Protein AF-A0A496Z0A8-F1 (afdb_monomer_lite)

Sequence (192 aa):
MSIRATVNSNQLILGFGALVIGLVEYVVSRPADSTYLGKMIGALAGDFPFKMDIFGIFGGVVPEFVHPFSFALITMAIFPQATKKVRGMICLFWLFIELFFEVGQCCGHQIAQYIPEVFGQSSIVCSLKSYFINGTYDHLDVLAIFLGITVAYIAGEHTSKGGNDDDAFISSKRGCQKFETKPQALVLETGP

Foldseek 3Di:
DDPPLPFLVVLLCVLVVLVVVLVVLCQQQDALVLDPVSVVCCVVPNRDPHNDNPPPPCSVQSNLLNQLQSQLSNVVRSVLVDDLVSSVVSLVVSLCVSVCLLVLLVVLVVVLVVLDCVCVPPPVSVNSSSSSPVPDRDPSSNVSNVNSSVVSSVSSVVSSVVVVVVCVVVVVVVVVVPPPPDDDDDDDDDDD

Radius of gyration: 25.3 Å; chains: 1; bounding box: 53×60×85 Å

Structure (mmCIF, N/CA/C/O backbone):
data_AF-A0A496Z0A8-F1
#
_entry.id   AF-A0A496Z0A8-F1
#
loop_
_atom_site.group_PDB
_atom_site.id
_atom_site.type_symbol
_atom_site.label_atom_id
_atom_site.label_alt_id
_atom_site.label_comp_id
_atom_site.label_asym_id
_atom_site.label_entity_id
_atom_site.label_seq_id
_atom_site.pdbx_PDB_ins_code
_atom_site.Cartn_x
_atom_site.Cartn_y
_atom_site.Cartn_z
_atom_site.occupancy
_atom_site.B_iso_or_equiv
_atom_site.auth_seq_id
_atom_site.auth_comp_id
_atom_site.auth_asym_id
_atom_site.auth_atom_id
_atom_site.pdbx_PDB_model_num
ATOM 1 N N . MET A 1 1 ? -3.458 -6.395 33.587 1.00 42.50 1 MET A N 1
ATOM 2 C CA . MET A 1 1 ? -3.945 -5.944 32.267 1.00 42.50 1 MET A CA 1
ATOM 3 C C . MET A 1 1 ? -3.970 -7.170 31.362 1.00 42.50 1 MET A C 1
ATOM 5 O O . MET A 1 1 ? -2.915 -7.648 30.978 1.00 42.50 1 MET A O 1
ATOM 9 N N . SER A 1 2 ? -5.137 -7.792 31.176 1.00 36.88 2 SER A N 1
ATOM 10 C CA . SER A 1 2 ? -5.257 -9.052 30.427 1.00 36.88 2 SER A CA 1
ATOM 11 C C . SER A 1 2 ? -5.372 -8.731 28.938 1.00 36.88 2 SER A C 1
ATOM 13 O O . SER A 1 2 ? -6.438 -8.341 28.472 1.00 36.88 2 SER A O 1
ATOM 15 N N . ILE A 1 3 ? -4.261 -8.829 28.205 1.00 49.75 3 ILE A N 1
ATOM 16 C CA . ILE A 1 3 ? -4.240 -8.705 26.744 1.00 49.75 3 ILE A CA 1
ATOM 17 C C . ILE A 1 3 ? -4.737 -10.039 26.178 1.00 49.75 3 ILE A C 1
ATOM 19 O O . ILE A 1 3 ? -3.955 -10.905 25.801 1.00 49.75 3 ILE A O 1
ATOM 23 N N . ARG A 1 4 ? -6.055 -10.243 26.143 1.00 51.62 4 ARG A N 1
ATOM 24 C CA . ARG A 1 4 ? -6.640 -11.161 25.160 1.00 51.62 4 ARG A CA 1
ATOM 25 C C . ARG A 1 4 ? -6.988 -10.325 23.939 1.00 51.62 4 ARG A C 1
ATOM 27 O O . ARG A 1 4 ? -8.120 -9.887 23.783 1.00 51.62 4 ARG A O 1
ATOM 34 N N . ALA A 1 5 ? -5.975 -10.041 23.124 1.00 59.62 5 ALA A N 1
ATOM 35 C CA . ALA A 1 5 ? -6.169 -9.429 21.820 1.00 59.62 5 ALA A CA 1
ATOM 36 C C . ALA A 1 5 ? -6.749 -10.496 20.885 1.00 59.62 5 ALA A C 1
ATOM 38 O O . ALA A 1 5 ? -6.025 -11.304 20.308 1.00 59.62 5 ALA A O 1
ATOM 39 N N . THR A 1 6 ? -8.072 -10.556 20.795 1.00 76.12 6 THR A N 1
ATOM 40 C CA . THR A 1 6 ? -8.756 -11.348 19.775 1.00 76.12 6 THR A CA 1
ATOM 41 C C . THR A 1 6 ? -8.710 -10.565 18.471 1.00 76.12 6 THR A C 1
ATOM 43 O O . THR A 1 6 ? -9.422 -9.579 18.316 1.00 76.12 6 THR A O 1
ATOM 46 N N . VAL A 1 7 ? -7.820 -10.968 17.565 1.00 83.00 7 VAL A N 1
ATOM 47 C CA . VAL A 1 7 ? -7.682 -10.402 16.213 1.00 83.00 7 VAL A CA 1
ATOM 48 C C . VAL A 1 7 ? -9.049 -10.322 15.526 1.00 83.00 7 VAL A C 1
ATOM 50 O O . VAL A 1 7 ? -9.838 -11.264 15.613 1.00 83.00 7 VAL A O 1
ATOM 53 N N . ASN A 1 8 ? -9.329 -9.223 14.820 1.00 85.88 8 ASN A N 1
ATOM 54 C CA . ASN A 1 8 ? -10.563 -9.110 14.042 1.00 85.88 8 ASN A CA 1
ATOM 55 C C . ASN A 1 8 ? -10.447 -9.939 12.752 1.00 85.88 8 ASN A C 1
ATOM 57 O O . ASN A 1 8 ? -9.898 -9.482 11.748 1.00 85.88 8 ASN A O 1
ATOM 61 N N . SER A 1 9 ? -10.972 -11.168 12.779 1.00 87.00 9 SER A N 1
ATOM 62 C CA . SER A 1 9 ? -10.890 -12.103 11.651 1.00 87.00 9 SER A CA 1
ATOM 63 C C . SER A 1 9 ? -11.534 -11.568 10.372 1.00 87.00 9 SER A C 1
ATOM 65 O O . SER A 1 9 ? -11.021 -11.850 9.296 1.00 87.00 9 SER A O 1
ATOM 67 N N . ASN A 1 10 ? -12.595 -10.758 10.457 1.00 88.94 10 ASN A N 1
ATOM 68 C CA . ASN A 1 10 ? -13.250 -10.199 9.269 1.00 88.94 10 ASN A CA 1
ATOM 69 C C . ASN A 1 10 ? -12.327 -9.217 8.539 1.00 88.94 10 ASN A C 1
ATOM 71 O O . ASN A 1 10 ? -12.168 -9.307 7.326 1.00 88.94 10 ASN A O 1
ATOM 75 N N . GLN A 1 11 ? -11.675 -8.316 9.279 1.00 92.19 11 GLN A N 1
ATOM 76 C CA . GLN A 1 11 ? -10.696 -7.381 8.710 1.00 92.19 11 GLN A CA 1
ATOM 77 C C . GLN A 1 11 ? -9.481 -8.118 8.150 1.00 92.19 11 GLN A C 1
ATOM 79 O O . GLN A 1 11 ? -8.997 -7.778 7.074 1.00 92.19 11 GLN A O 1
ATOM 84 N N . LEU A 1 12 ? -9.029 -9.159 8.854 1.00 92.69 12 LEU A N 1
ATOM 85 C CA . LEU A 1 12 ? -7.912 -9.986 8.419 1.00 92.69 12 LEU A CA 1
ATOM 86 C C . LEU A 1 12 ? -8.233 -10.708 7.098 1.00 92.69 12 LEU A C 1
ATOM 88 O O . LEU A 1 12 ? -7.451 -10.628 6.157 1.00 92.69 12 LEU A O 1
ATOM 92 N N . ILE A 1 13 ? -9.392 -11.371 7.007 1.00 93.62 13 ILE A N 1
ATOM 93 C CA . ILE A 1 13 ? -9.829 -12.101 5.807 1.00 93.62 13 ILE A CA 1
ATOM 94 C C . ILE A 1 13 ? -10.030 -11.142 4.633 1.00 93.62 13 ILE A C 1
ATOM 96 O O . ILE A 1 13 ? -9.568 -11.437 3.536 1.00 93.62 13 ILE A O 1
ATOM 100 N N . LEU A 1 14 ? -10.677 -9.992 4.852 1.00 94.06 14 LEU A N 1
ATOM 101 C CA . LEU A 1 14 ? -10.874 -8.992 3.799 1.00 94.06 14 LEU A CA 1
ATOM 1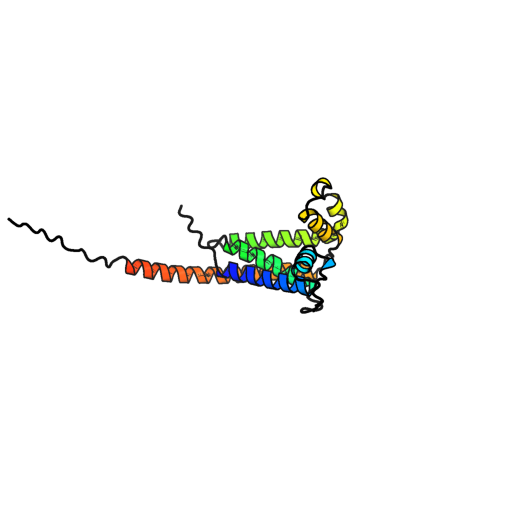02 C C . LEU A 1 14 ? -9.541 -8.435 3.291 1.00 94.06 14 LEU A C 1
ATOM 104 O O . LEU A 1 14 ? -9.338 -8.356 2.082 1.00 94.06 14 LEU A O 1
ATOM 108 N N . GLY A 1 15 ? -8.627 -8.094 4.202 1.00 93.88 15 GLY A N 1
ATOM 109 C CA . GLY A 1 15 ? -7.313 -7.572 3.844 1.00 93.88 15 GLY A CA 1
ATOM 110 C C . GLY A 1 15 ? -6.457 -8.596 3.095 1.00 93.88 15 GLY A C 1
ATOM 111 O O . GLY A 1 15 ? -5.935 -8.290 2.029 1.00 93.88 15 GLY A O 1
ATOM 112 N N . 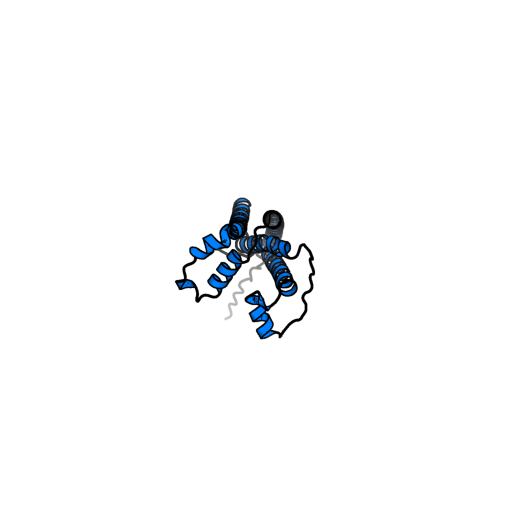PHE A 1 16 ? -6.357 -9.836 3.587 1.00 94.94 16 PHE A N 1
ATOM 113 C CA . PHE A 1 16 ? -5.623 -10.888 2.871 1.00 94.94 16 PHE A CA 1
ATOM 114 C C . PHE A 1 16 ? -6.288 -11.276 1.553 1.00 94.94 16 PHE A C 1
ATOM 116 O O . PHE A 1 16 ? -5.589 -11.504 0.571 1.00 94.94 16 PHE A O 1
ATOM 123 N N . GLY A 1 17 ? -7.620 -11.343 1.511 1.00 94.50 17 GLY A N 1
ATOM 124 C CA . GLY A 1 17 ? -8.362 -11.654 0.293 1.00 94.50 17 GLY A CA 1
ATOM 125 C C . GLY A 1 17 ? -8.088 -10.633 -0.808 1.00 94.50 17 GLY A C 1
ATOM 126 O O . GLY A 1 17 ? -7.770 -11.017 -1.930 1.00 94.50 17 GLY A O 1
ATOM 127 N N . ALA A 1 18 ? -8.125 -9.341 -0.474 1.00 93.12 18 ALA A N 1
ATOM 128 C CA . ALA A 1 18 ? -7.765 -8.284 -1.412 1.00 93.12 18 ALA A CA 1
ATOM 129 C C . ALA A 1 18 ? -6.298 -8.379 -1.852 1.00 93.12 18 ALA A C 1
ATOM 131 O O . ALA A 1 18 ? -6.023 -8.299 -3.046 1.00 93.12 18 ALA A O 1
ATOM 132 N N . LEU A 1 19 ? -5.371 -8.653 -0.930 1.00 92.38 19 LEU A N 1
ATOM 133 C CA . LEU A 1 19 ? -3.952 -8.809 -1.257 1.00 92.38 19 LEU A CA 1
ATOM 134 C C . LEU A 1 19 ? -3.691 -9.988 -2.207 1.00 92.38 19 LEU A C 1
ATOM 136 O O . LEU A 1 19 ? -2.879 -9.873 -3.119 1.00 92.38 19 LEU A O 1
ATOM 140 N N . VAL A 1 20 ? -4.411 -11.102 -2.043 1.00 91.31 20 VAL A N 1
ATOM 141 C CA . VAL A 1 20 ? -4.352 -12.240 -2.976 1.00 91.31 20 VAL A CA 1
ATOM 142 C C . VAL A 1 20 ? -4.900 -11.854 -4.347 1.00 91.31 20 VAL A C 1
ATOM 144 O O . VAL A 1 20 ? -4.311 -12.235 -5.353 1.00 91.31 20 VAL A O 1
ATOM 147 N N . ILE A 1 21 ? -5.985 -11.078 -4.413 1.00 89.56 21 ILE A N 1
ATOM 148 C CA . ILE A 1 21 ? -6.527 -10.586 -5.689 1.00 89.56 21 ILE A CA 1
ATOM 149 C C . ILE A 1 21 ? -5.503 -9.691 -6.398 1.00 89.56 21 ILE A C 1
ATOM 151 O O . ILE A 1 21 ? -5.245 -9.900 -7.581 1.00 89.56 21 ILE A O 1
ATOM 155 N N . GLY A 1 22 ? -4.878 -8.754 -5.678 1.00 86.44 22 GLY A N 1
ATOM 156 C CA . GLY A 1 22 ? -3.810 -7.911 -6.225 1.00 86.44 22 GLY A CA 1
ATOM 157 C C . GLY A 1 22 ? -2.598 -8.726 -6.679 1.00 86.44 22 GLY A C 1
ATOM 158 O O . GLY A 1 22 ? -2.055 -8.483 -7.749 1.00 86.44 22 GLY A O 1
ATOM 159 N N . LEU A 1 23 ? -2.216 -9.757 -5.921 1.00 84.38 23 LEU A N 1
ATOM 160 C CA . LEU A 1 23 ? -1.138 -10.668 -6.303 1.00 84.38 23 LEU A CA 1
ATOM 161 C C . LEU A 1 23 ? -1.465 -11.448 -7.584 1.00 84.38 23 LEU A C 1
ATOM 163 O O . LEU A 1 23 ? -0.598 -11.612 -8.439 1.00 84.38 23 LEU A O 1
ATOM 167 N N . VAL A 1 24 ? -2.698 -11.940 -7.720 1.00 84.25 24 VAL A N 1
ATOM 168 C CA . VAL A 1 24 ? -3.145 -12.647 -8.927 1.00 84.25 24 VAL A CA 1
ATOM 169 C C . VAL A 1 24 ? -3.141 -11.707 -10.125 1.00 84.25 24 VAL A C 1
ATOM 171 O O . VAL A 1 24 ? -2.623 -12.085 -11.172 1.00 84.25 24 VAL A O 1
ATOM 174 N N . GLU A 1 25 ? -3.669 -10.492 -9.973 1.00 83.75 25 GLU A N 1
ATOM 175 C CA . GLU A 1 25 ? -3.607 -9.468 -11.017 1.00 83.75 25 GLU A CA 1
ATOM 176 C C . GLU A 1 25 ? -2.156 -9.232 -11.444 1.00 83.75 25 GLU A C 1
ATOM 178 O O . GLU A 1 25 ? -1.842 -9.403 -12.619 1.00 83.75 25 GLU A O 1
ATOM 183 N N . TYR A 1 26 ? -1.261 -8.993 -10.485 1.00 78.25 26 TYR A N 1
ATOM 184 C CA . TYR A 1 26 ? 0.152 -8.729 -10.736 1.00 78.25 26 TYR A CA 1
ATOM 185 C C . TYR A 1 26 ? 0.842 -9.858 -11.507 1.00 78.25 26 TYR A C 1
ATOM 187 O O . TYR A 1 26 ? 1.586 -9.610 -12.455 1.00 78.25 26 TYR A O 1
ATOM 195 N N . VAL A 1 27 ? 0.604 -11.111 -11.106 1.00 77.19 27 VAL A N 1
ATOM 196 C CA . VAL A 1 27 ? 1.204 -12.291 -11.748 1.00 77.19 27 VAL A CA 1
ATOM 197 C C . VAL A 1 27 ? 0.677 -12.490 -13.168 1.00 77.19 27 VAL A C 1
ATOM 199 O O . VAL A 1 27 ? 1.413 -12.966 -14.027 1.00 77.19 27 VAL A O 1
ATOM 202 N N . VAL A 1 28 ? -0.582 -12.139 -13.424 1.00 77.69 28 VAL A N 1
ATOM 203 C CA . VAL A 1 28 ? -1.227 -12.376 -14.720 1.00 77.69 28 VAL A CA 1
ATOM 204 C C . VAL A 1 28 ? -1.005 -11.214 -15.702 1.00 77.69 28 VAL A C 1
ATOM 206 O O . VAL A 1 28 ? -0.921 -11.439 -16.913 1.00 77.69 28 VAL A O 1
ATOM 209 N N . SER A 1 29 ? -0.862 -9.980 -15.207 1.00 72.12 29 SER A N 1
ATOM 210 C CA . SER A 1 29 ? -0.684 -8.781 -16.034 1.00 72.12 29 SER A CA 1
ATOM 211 C C . SER A 1 29 ? 0.785 -8.449 -16.325 1.00 72.12 29 SER A C 1
ATOM 213 O O . SER A 1 29 ? 1.097 -7.880 -17.383 1.00 72.12 29 SER A O 1
ATOM 215 N N . ARG A 1 30 ? 1.724 -8.820 -15.437 1.00 69.75 30 ARG A N 1
ATOM 216 C CA . ARG A 1 30 ? 3.157 -8.515 -15.596 1.00 69.75 30 ARG A CA 1
ATOM 217 C C . ARG A 1 30 ? 3.952 -9.699 -16.160 1.00 69.75 30 ARG A C 1
ATOM 219 O O . ARG A 1 30 ? 3.788 -10.829 -15.713 1.00 69.75 30 ARG A O 1
ATOM 226 N N . PRO A 1 31 ? 4.867 -9.459 -17.120 1.00 64.31 31 PRO A N 1
ATOM 227 C CA . PRO A 1 31 ? 5.733 -10.512 -17.638 1.00 64.31 31 PRO A CA 1
ATOM 228 C C . PRO A 1 31 ? 6.670 -11.049 -16.543 1.00 64.31 31 PRO A C 1
ATOM 230 O O . PRO A 1 31 ? 7.232 -10.285 -15.755 1.00 64.31 31 PRO A O 1
ATOM 233 N N . ALA A 1 32 ? 6.864 -12.371 -16.517 1.00 60.06 32 ALA A N 1
ATOM 234 C CA . ALA A 1 32 ? 7.643 -13.064 -15.487 1.00 60.06 32 ALA A CA 1
ATOM 235 C C . ALA A 1 32 ? 9.101 -12.569 -15.382 1.00 60.06 32 ALA A C 1
ATOM 237 O O . ALA A 1 32 ? 9.681 -12.558 -14.296 1.00 60.06 32 ALA A O 1
ATOM 238 N N . ASP A 1 33 ? 9.671 -12.079 -16.486 1.00 58.56 33 ASP A N 1
ATOM 239 C CA . ASP A 1 33 ? 11.068 -11.642 -16.560 1.00 58.56 33 ASP A CA 1
ATOM 240 C C . ASP A 1 33 ? 11.352 -10.306 -15.861 1.00 58.56 33 ASP A C 1
ATOM 242 O O . ASP A 1 33 ? 12.498 -10.033 -15.483 1.00 58.56 33 ASP A O 1
ATOM 246 N N . SER A 1 34 ? 10.332 -9.461 -15.670 1.00 59.84 34 SER A N 1
ATOM 247 C CA . SER A 1 34 ? 10.520 -8.102 -15.148 1.00 59.84 34 SER A CA 1
ATOM 248 C C . SER A 1 34 ? 10.426 -8.007 -13.627 1.00 59.84 34 SER A C 1
ATOM 250 O O . SER A 1 34 ? 10.675 -6.938 -13.074 1.00 59.84 34 SER A O 1
ATOM 252 N N . THR A 1 35 ? 10.069 -9.089 -12.926 1.00 63.38 35 THR A N 1
ATOM 253 C CA . THR A 1 35 ? 9.785 -9.039 -11.484 1.00 63.38 35 THR A CA 1
ATOM 254 C C . THR A 1 35 ? 10.446 -10.198 -10.742 1.00 63.38 35 THR A C 1
ATOM 256 O O . THR A 1 35 ? 10.551 -11.311 -11.249 1.00 63.38 35 THR A O 1
ATOM 259 N N . TYR A 1 36 ? 10.925 -9.950 -9.519 1.00 67.31 36 TYR A N 1
ATOM 260 C CA . TYR A 1 36 ? 11.551 -10.995 -8.696 1.00 67.31 36 TYR A CA 1
ATOM 261 C C . TYR A 1 36 ? 10.580 -12.150 -8.412 1.00 67.31 36 TYR A C 1
ATOM 263 O O . TYR A 1 36 ? 10.951 -13.320 -8.484 1.00 67.31 36 TYR A O 1
ATOM 271 N N . LEU A 1 37 ? 9.318 -11.810 -8.144 1.00 67.62 37 LEU A N 1
ATOM 272 C CA . LEU A 1 37 ? 8.261 -12.776 -7.879 1.00 67.62 37 LEU A CA 1
ATOM 273 C C . LEU A 1 37 ? 7.905 -13.583 -9.137 1.00 67.62 37 LEU A C 1
ATOM 275 O O . LEU A 1 37 ? 7.750 -14.795 -9.044 1.00 67.62 37 LEU A O 1
ATOM 279 N N . GLY A 1 38 ? 7.879 -12.942 -10.311 1.00 64.12 38 GLY A N 1
ATOM 280 C CA . GLY A 1 38 ? 7.726 -13.608 -11.605 1.00 64.12 38 GLY A CA 1
ATOM 281 C C . GLY A 1 38 ? 8.859 -14.590 -11.899 1.00 64.12 38 GLY A C 1
ATOM 282 O O . GLY A 1 38 ? 8.587 -15.724 -12.274 1.00 64.12 38 GLY A O 1
ATOM 283 N N . LYS A 1 39 ? 10.116 -14.220 -11.620 1.00 68.31 39 LYS A N 1
ATOM 284 C CA . LYS A 1 39 ? 11.269 -15.131 -11.737 1.00 6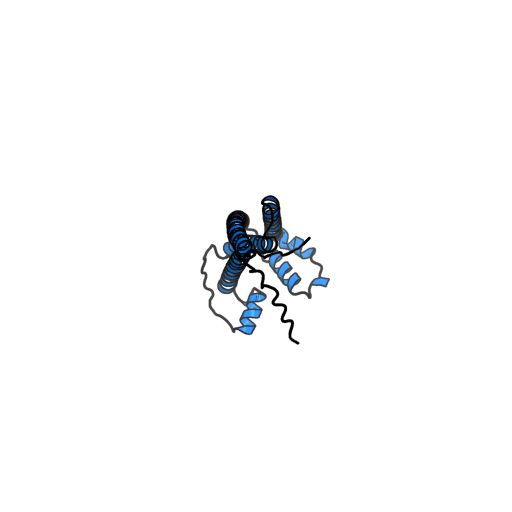8.31 39 LYS A CA 1
ATOM 285 C C . LYS A 1 39 ? 11.177 -16.313 -10.777 1.00 68.31 39 LYS A C 1
ATOM 287 O O . LYS A 1 39 ? 11.480 -17.436 -11.162 1.00 68.31 39 LYS A O 1
ATOM 292 N N . MET A 1 40 ? 10.756 -16.075 -9.535 1.00 69.12 40 MET A N 1
ATOM 293 C CA . MET A 1 40 ? 10.583 -17.131 -8.536 1.00 69.12 40 MET A CA 1
ATOM 294 C C . MET A 1 40 ? 9.451 -18.095 -8.920 1.00 69.12 40 MET A C 1
ATOM 296 O O . MET A 1 40 ? 9.631 -19.307 -8.840 1.00 69.12 40 MET A O 1
ATOM 300 N N . ILE A 1 41 ? 8.303 -17.572 -9.365 1.00 66.56 41 ILE A N 1
ATOM 301 C CA . ILE A 1 41 ? 7.163 -18.381 -9.815 1.00 66.56 41 ILE A CA 1
ATOM 302 C C . ILE A 1 41 ? 7.501 -19.111 -11.115 1.00 66.56 41 ILE A C 1
ATOM 304 O O . ILE A 1 41 ? 7.266 -20.308 -11.188 1.00 66.56 41 ILE A O 1
ATOM 308 N N . GLY A 1 42 ? 8.105 -18.447 -12.102 1.00 65.38 42 GLY A N 1
ATOM 309 C CA . GLY A 1 42 ? 8.547 -19.075 -13.351 1.00 65.38 42 GLY A CA 1
ATOM 310 C C . GLY A 1 42 ? 9.565 -20.193 -13.113 1.00 65.38 42 GLY A C 1
ATOM 311 O O . GLY A 1 42 ? 9.458 -21.264 -13.704 1.00 65.38 42 GLY A O 1
ATOM 312 N N . ALA A 1 43 ? 10.486 -20.011 -12.158 1.00 66.75 43 ALA A N 1
ATOM 313 C CA . ALA A 1 43 ? 11.430 -21.054 -11.755 1.00 66.75 43 ALA A CA 1
ATOM 314 C C . ALA A 1 43 ? 10.761 -22.261 -11.066 1.00 66.75 43 ALA A C 1
ATOM 316 O O . ALA A 1 43 ? 11.265 -23.377 -11.171 1.00 66.75 43 ALA A O 1
ATOM 317 N N . LEU A 1 44 ? 9.647 -22.053 -10.356 1.00 66.19 44 LEU A N 1
ATOM 318 C CA . LEU A 1 44 ? 8.905 -23.109 -9.652 1.00 66.19 44 LEU A CA 1
ATOM 319 C C . LEU A 1 44 ? 7.854 -23.803 -10.525 1.00 66.19 44 LEU A C 1
ATOM 321 O O . LEU A 1 44 ? 7.580 -24.985 -10.332 1.00 66.19 44 LEU A O 1
ATOM 325 N N . ALA A 1 45 ? 7.235 -23.061 -11.436 1.00 63.53 45 ALA A N 1
ATOM 326 C CA . ALA A 1 45 ? 5.997 -23.446 -12.096 1.00 63.53 45 ALA A CA 1
ATOM 327 C C . ALA A 1 45 ? 6.160 -23.617 -13.625 1.00 63.53 45 ALA A C 1
ATOM 329 O O . ALA A 1 45 ? 5.251 -24.125 -14.279 1.00 63.53 45 ALA A O 1
ATOM 330 N N . GLY A 1 46 ? 7.333 -23.281 -14.181 1.00 60.44 46 GLY A N 1
ATOM 331 C CA . GLY A 1 46 ? 7.613 -23.275 -15.621 1.00 60.44 46 GLY A CA 1
ATOM 332 C C . GLY A 1 46 ? 7.181 -21.969 -16.295 1.00 60.44 46 GLY A C 1
ATOM 333 O O . GLY A 1 46 ? 6.491 -21.149 -15.687 1.00 60.44 46 GLY A O 1
ATOM 334 N N . ASP A 1 47 ? 7.591 -21.760 -17.550 1.00 59.19 47 ASP A N 1
ATOM 335 C CA . ASP A 1 47 ? 7.173 -20.600 -18.348 1.00 59.19 47 ASP A CA 1
ATOM 336 C C . ASP A 1 47 ? 5.649 -20.622 -18.533 1.00 59.19 47 ASP A C 1
ATOM 338 O O . ASP A 1 47 ? 5.118 -21.376 -19.349 1.00 59.19 47 ASP A O 1
ATOM 342 N N . PHE A 1 48 ? 4.926 -19.806 -17.764 1.00 57.47 48 PHE A N 1
ATOM 343 C CA . PHE A 1 48 ? 3.492 -19.594 -17.945 1.00 57.47 48 PHE A CA 1
ATOM 344 C C . PHE A 1 48 ? 3.270 -18.559 -19.061 1.00 57.47 48 PHE A C 1
ATOM 346 O O . PHE A 1 48 ? 3.591 -17.385 -18.874 1.00 57.47 48 PHE A O 1
ATOM 353 N N . PRO A 1 49 ? 2.687 -18.935 -20.215 1.00 53.59 49 PRO A N 1
ATOM 354 C CA . PRO A 1 49 ? 2.584 -18.055 -21.381 1.00 53.59 49 PRO A CA 1
ATOM 355 C C . PRO A 1 49 ? 1.356 -17.123 -21.354 1.00 53.59 49 PRO A C 1
ATOM 357 O O . PRO A 1 49 ? 0.993 -16.552 -22.382 1.00 53.59 49 PRO A O 1
ATOM 360 N N . PHE A 1 50 ? 0.672 -16.967 -20.218 1.00 57.06 50 PHE A N 1
ATOM 361 C CA . PHE A 1 50 ? -0.574 -16.201 -20.153 1.00 57.06 50 PHE A CA 1
ATOM 362 C C . PHE A 1 50 ? -0.335 -14.759 -19.720 1.00 57.06 50 PHE A C 1
ATOM 364 O O . PHE A 1 50 ? -0.422 -14.429 -18.544 1.00 57.06 50 PHE A O 1
ATOM 371 N N . LYS A 1 51 ? -0.117 -13.882 -20.702 1.00 61.06 51 LYS A N 1
ATOM 372 C CA . LYS A 1 51 ? -0.329 -12.444 -20.530 1.00 61.06 51 LYS A CA 1
ATOM 373 C C . LYS A 1 51 ? -1.816 -12.163 -20.755 1.00 61.06 51 LYS A C 1
ATOM 375 O O . LYS A 1 51 ? -2.224 -11.833 -21.868 1.00 61.06 51 LYS A O 1
ATOM 380 N N . MET A 1 52 ? -2.644 -12.405 -19.739 1.00 65.00 52 MET A N 1
ATOM 381 C CA . MET A 1 52 ? -4.056 -12.023 -19.801 1.00 65.00 52 MET A CA 1
ATOM 382 C C . MET A 1 52 ? -4.199 -10.637 -19.195 1.00 65.00 52 MET A C 1
ATOM 384 O O . MET A 1 52 ? -3.999 -10.438 -18.003 1.00 65.00 52 MET A O 1
ATOM 388 N N . ASP A 1 53 ? -4.566 -9.664 -20.013 1.00 69.31 53 ASP A N 1
ATOM 389 C CA . ASP A 1 53 ? -4.887 -8.340 -19.506 1.00 69.31 53 ASP A CA 1
ATOM 390 C C . ASP A 1 53 ? -6.321 -8.345 -18.948 1.00 69.31 53 ASP A C 1
ATOM 392 O O . ASP A 1 53 ? -7.276 -7.991 -19.638 1.00 69.31 53 ASP A O 1
ATOM 396 N N . ILE A 1 54 ? -6.490 -8.866 -17.725 1.00 73.06 54 ILE A N 1
ATOM 397 C CA . ILE A 1 54 ? -7.811 -9.050 -17.090 1.00 73.06 54 ILE A CA 1
ATOM 398 C C . ILE A 1 54 ? -8.506 -7.697 -16.879 1.00 73.06 54 ILE A C 1
ATOM 400 O O . ILE A 1 54 ? -9.724 -7.594 -17.026 1.00 73.06 54 ILE A O 1
ATOM 404 N N . PHE A 1 55 ? -7.731 -6.666 -16.534 1.00 72.44 55 PHE A N 1
ATOM 405 C CA . PHE A 1 55 ? -8.237 -5.341 -16.170 1.00 72.44 55 PHE A CA 1
ATOM 406 C C . PHE A 1 55 ? -7.967 -4.267 -17.230 1.00 72.44 55 PHE A C 1
ATOM 408 O O . PHE A 1 55 ? -8.448 -3.137 -17.098 1.00 72.44 55 PHE A O 1
ATOM 415 N N . GLY A 1 56 ? -7.262 -4.603 -18.310 1.00 77.94 56 GLY A N 1
ATOM 416 C CA . GLY A 1 56 ? -7.007 -3.688 -19.407 1.00 77.94 56 GLY A CA 1
ATOM 417 C C . GLY A 1 56 ? -6.183 -2.486 -18.952 1.00 77.94 56 GLY A C 1
ATOM 418 O O . GLY A 1 56 ? -5.215 -2.571 -18.198 1.00 77.94 56 GLY A O 1
ATOM 419 N N . ILE A 1 57 ? -6.683 -1.313 -19.334 1.00 72.56 57 ILE A N 1
ATOM 420 C CA . ILE A 1 57 ? -6.133 0.001 -18.979 1.00 72.56 57 ILE A CA 1
ATOM 421 C C . ILE A 1 57 ? -6.042 0.202 -17.452 1.00 72.56 57 ILE A C 1
ATOM 423 O O . ILE A 1 57 ? -5.220 0.987 -16.991 1.00 72.56 57 ILE A O 1
ATOM 427 N N . PHE A 1 58 ? -6.835 -0.522 -16.654 1.00 73.19 58 PHE A N 1
ATOM 428 C CA . PHE A 1 58 ? -6.819 -0.412 -15.193 1.00 73.19 58 PHE A CA 1
ATOM 429 C C . PHE A 1 58 ? -5.817 -1.340 -14.500 1.00 73.19 58 PHE A C 1
ATOM 431 O O . PHE A 1 58 ? -5.656 -1.222 -13.288 1.00 73.19 58 PHE A O 1
ATOM 438 N N . GLY A 1 59 ? -5.132 -2.238 -15.218 1.00 69.19 59 GLY A N 1
ATOM 439 C CA . GLY A 1 59 ? -4.192 -3.189 -14.605 1.00 69.19 59 GLY A CA 1
ATOM 440 C C . GLY A 1 59 ? -3.072 -2.514 -13.802 1.00 69.19 59 GLY A C 1
ATOM 441 O O . GLY A 1 59 ? -2.657 -3.020 -12.770 1.00 69.19 59 GLY A O 1
ATOM 442 N N . GLY A 1 60 ? -2.634 -1.315 -14.204 1.00 75.44 60 GLY A N 1
ATOM 443 C CA . GLY A 1 60 ? -1.662 -0.532 -13.425 1.00 75.44 60 GLY A CA 1
ATOM 444 C C . GLY A 1 60 ? -2.214 0.026 -12.108 1.00 75.44 60 GLY A C 1
ATOM 445 O O . GLY A 1 60 ? -1.490 0.083 -11.125 1.00 75.44 60 GLY A O 1
ATOM 446 N N . VAL A 1 61 ? -3.507 0.349 -12.078 1.00 84.62 61 VAL A N 1
ATOM 447 C CA . VAL A 1 61 ? -4.164 1.121 -11.011 1.00 84.62 61 VAL A CA 1
ATOM 448 C C . VAL A 1 61 ? -4.707 0.216 -9.896 1.00 84.62 61 VAL A C 1
ATOM 450 O O . VAL A 1 61 ? -4.872 0.630 -8.747 1.00 84.62 61 VAL A O 1
ATOM 453 N N . VAL A 1 62 ? -5.020 -1.044 -10.223 1.00 85.75 62 VAL A N 1
ATOM 454 C CA . VAL A 1 62 ? -5.591 -2.005 -9.266 1.00 85.75 62 VAL A CA 1
ATOM 455 C C . VAL A 1 62 ? -4.650 -2.266 -8.079 1.00 85.75 62 VAL A C 1
ATOM 457 O O . VAL A 1 62 ? -5.127 -2.162 -6.945 1.00 85.75 62 VAL A O 1
ATOM 460 N N . PRO A 1 63 ? -3.346 -2.554 -8.268 1.00 86.12 63 PRO A N 1
ATOM 461 C CA . PRO A 1 63 ? -2.412 -2.709 -7.151 1.00 86.12 63 PRO A CA 1
ATOM 462 C C . PRO A 1 63 ? -2.351 -1.481 -6.234 1.00 86.12 63 PRO A C 1
ATOM 464 O O . PRO A 1 63 ? -2.396 -1.636 -5.014 1.00 86.12 63 PRO A O 1
ATOM 467 N N . GLU A 1 64 ? -2.359 -0.278 -6.812 1.00 88.75 64 GLU A N 1
ATOM 468 C CA . GLU A 1 64 ? -2.278 1.002 -6.090 1.00 88.75 64 GLU A CA 1
ATOM 469 C C . GLU A 1 64 ? -3.520 1.288 -5.235 1.00 88.75 64 GLU A C 1
ATOM 471 O O . GLU A 1 64 ? -3.452 1.936 -4.191 1.00 88.75 64 GLU A O 1
ATOM 476 N N . PHE A 1 65 ? -4.673 0.732 -5.609 1.00 92.88 65 PHE A N 1
ATOM 477 C CA . PHE A 1 65 ? -5.851 0.700 -4.742 1.00 92.88 65 PHE A CA 1
ATOM 478 C C . PHE A 1 65 ? -5.749 -0.397 -3.667 1.00 92.88 65 PHE A C 1
ATOM 480 O O . PHE A 1 65 ? -6.076 -0.183 -2.493 1.00 92.88 65 PHE A O 1
ATOM 487 N N . VAL A 1 66 ? -5.343 -1.604 -4.070 1.00 93.50 66 VAL A N 1
ATOM 488 C CA . VAL A 1 66 ? -5.407 -2.816 -3.242 1.00 93.50 66 VAL A CA 1
ATOM 489 C C . VAL A 1 66 ? -4.389 -2.798 -2.104 1.00 93.50 66 VAL A C 1
ATOM 491 O O . VAL A 1 66 ? -4.724 -3.257 -1.008 1.00 93.50 66 VAL A O 1
ATOM 494 N N . HIS A 1 67 ? -3.178 -2.281 -2.316 1.00 92.44 67 HIS A N 1
ATOM 495 C CA . HIS A 1 67 ? -2.134 -2.214 -1.290 1.00 92.44 67 HIS A CA 1
ATOM 496 C C . HIS A 1 67 ? -2.553 -1.391 -0.063 1.00 92.44 67 HIS A C 1
ATOM 498 O O . HIS A 1 67 ? -2.691 -1.990 1.015 1.00 92.44 67 HIS A O 1
ATOM 504 N N . PRO A 1 68 ? -2.860 -0.081 -0.187 1.00 95.25 68 PRO A N 1
ATOM 505 C CA . PRO A 1 68 ? -3.286 0.720 0.954 1.00 95.25 68 PRO A CA 1
ATOM 506 C C . PRO A 1 68 ? -4.524 0.134 1.626 1.00 95.25 68 PRO A C 1
ATOM 508 O O . PRO A 1 68 ? -4.626 0.146 2.855 1.00 95.25 68 PRO A O 1
ATOM 511 N N . PHE A 1 69 ? -5.452 -0.418 0.836 1.00 96.62 69 PHE A N 1
ATOM 512 C CA . PHE A 1 69 ? -6.648 -1.058 1.365 1.00 96.62 69 PHE A CA 1
ATOM 513 C C . PHE A 1 69 ? -6.318 -2.259 2.262 1.00 96.62 69 PHE A C 1
ATOM 515 O O . PHE A 1 69 ? -6.754 -2.337 3.417 1.00 96.62 69 PHE A O 1
ATOM 522 N N . SER A 1 70 ? -5.520 -3.186 1.736 1.00 96.12 70 SER A N 1
ATOM 523 C CA . SER A 1 70 ? -5.186 -4.450 2.389 1.00 96.12 70 SER A CA 1
ATOM 524 C C . SER A 1 70 ? -4.333 -4.222 3.629 1.00 96.12 70 SER A C 1
ATOM 526 O O . SER A 1 70 ? -4.643 -4.744 4.702 1.00 96.12 70 SER A O 1
ATOM 528 N N . PHE A 1 71 ? -3.286 -3.404 3.516 1.00 95.94 71 PHE A N 1
ATOM 529 C CA . PHE A 1 71 ? -2.372 -3.142 4.621 1.00 95.94 71 PHE A CA 1
ATOM 530 C C . PHE A 1 71 ? -3.042 -2.379 5.761 1.00 95.94 71 PHE A C 1
ATOM 532 O O . PHE A 1 71 ? -2.838 -2.729 6.932 1.00 95.94 71 PHE A O 1
ATOM 539 N N . ALA A 1 72 ? -3.906 -1.409 5.452 1.00 96.56 72 ALA A N 1
ATOM 540 C CA . ALA A 1 72 ? -4.679 -0.716 6.471 1.00 96.56 72 ALA A CA 1
ATOM 541 C C . ALA A 1 72 ? -5.608 -1.682 7.223 1.00 96.56 72 ALA A C 1
ATOM 543 O O . ALA A 1 72 ? -5.593 -1.687 8.455 1.00 96.56 72 ALA A O 1
ATOM 544 N N . LEU A 1 73 ? -6.358 -2.545 6.524 1.00 95.00 73 LEU A N 1
ATOM 545 C CA . LEU A 1 73 ? -7.258 -3.510 7.171 1.00 95.00 73 LEU A CA 1
ATOM 546 C C . LEU A 1 73 ? -6.523 -4.572 7.991 1.00 95.00 73 LEU A C 1
ATOM 548 O O . LEU A 1 73 ? -6.932 -4.847 9.119 1.00 95.00 73 LEU A O 1
ATOM 552 N N . ILE A 1 74 ? -5.427 -5.134 7.477 1.00 94.94 74 ILE A N 1
ATOM 553 C CA . ILE A 1 74 ? -4.610 -6.103 8.223 1.00 94.94 74 ILE A CA 1
ATOM 554 C C . ILE A 1 74 ? -4.048 -5.447 9.487 1.00 94.94 74 ILE A C 1
ATOM 556 O O . ILE A 1 74 ? -4.111 -6.031 10.568 1.00 94.94 74 ILE A O 1
ATOM 560 N N . THR A 1 75 ? -3.564 -4.206 9.386 1.00 94.50 75 THR A N 1
ATOM 561 C CA . THR A 1 75 ? -3.071 -3.463 10.552 1.00 94.50 75 THR A CA 1
ATOM 562 C C . THR A 1 75 ? -4.195 -3.226 11.559 1.00 94.50 75 THR A C 1
ATOM 564 O O . THR A 1 75 ? -4.018 -3.494 12.744 1.00 94.50 75 THR A O 1
ATOM 567 N N . MET A 1 76 ? -5.380 -2.793 11.113 1.00 94.12 76 MET A N 1
ATOM 568 C CA . MET A 1 76 ? -6.546 -2.633 11.992 1.00 94.12 76 MET A CA 1
ATOM 569 C C . MET A 1 76 ? -6.956 -3.947 12.666 1.00 94.12 76 MET A C 1
ATOM 571 O O . MET A 1 76 ? -7.305 -3.925 13.845 1.00 94.12 76 MET A O 1
ATOM 575 N N . ALA A 1 77 ? -6.841 -5.084 11.974 1.00 91.62 77 ALA A N 1
ATOM 576 C CA . ALA A 1 77 ? -7.189 -6.393 12.521 1.00 91.62 77 ALA A CA 1
ATOM 577 C C . ALA A 1 77 ? -6.343 -6.770 13.747 1.00 91.62 77 ALA A C 1
ATOM 579 O O . ALA A 1 77 ? -6.846 -7.424 14.666 1.00 91.62 77 ALA A O 1
ATOM 580 N N . ILE A 1 78 ? -5.079 -6.330 13.778 1.00 90.69 78 ILE A N 1
ATOM 581 C CA . ILE A 1 78 ? -4.151 -6.514 14.906 1.00 90.69 78 ILE A CA 1
ATOM 582 C C . ILE A 1 78 ? -4.558 -5.641 16.106 1.00 90.69 78 ILE A C 1
ATOM 584 O O . ILE A 1 78 ? -4.292 -6.002 17.254 1.00 90.69 78 ILE A O 1
ATOM 588 N N . PHE A 1 79 ? -5.267 -4.534 15.864 1.00 87.44 79 PHE A N 1
ATOM 589 C CA . PHE A 1 79 ? -5.797 -3.629 16.887 1.00 87.44 79 PHE A CA 1
ATOM 590 C C . PHE A 1 79 ? -7.339 -3.692 16.949 1.00 87.44 79 PHE A C 1
ATOM 592 O O . PHE A 1 79 ? -8.016 -2.703 16.662 1.00 87.44 79 PHE A O 1
ATOM 599 N N . PRO A 1 80 ? -7.935 -4.819 17.383 1.00 74.06 80 PRO A N 1
ATOM 600 C CA . PRO A 1 80 ? -9.383 -5.061 17.322 1.00 74.06 80 PRO A CA 1
ATOM 601 C C . PRO A 1 80 ? -10.214 -4.041 18.119 1.00 74.06 80 PRO A C 1
ATOM 603 O O . PRO A 1 80 ? -11.337 -3.718 17.741 1.00 74.06 80 PRO A O 1
ATOM 606 N N . GLN A 1 81 ? -9.645 -3.484 19.194 1.00 78.12 81 GLN A N 1
ATOM 607 C CA . GLN A 1 81 ? -10.263 -2.443 20.025 1.00 78.12 81 GLN A CA 1
ATOM 608 C C . GLN A 1 81 ? -9.788 -1.025 19.668 1.00 78.12 81 GLN A C 1
ATOM 610 O O . GLN A 1 81 ? -9.936 -0.093 20.460 1.00 78.12 81 GLN A O 1
ATOM 615 N N . ALA A 1 82 ? -9.198 -0.833 18.484 1.00 81.56 82 ALA A N 1
ATOM 616 C CA . ALA A 1 82 ? -8.794 0.484 18.015 1.00 81.56 82 ALA A CA 1
ATOM 617 C C . ALA A 1 82 ? -9.995 1.435 18.006 1.00 81.56 82 ALA A C 1
ATOM 619 O O . ALA A 1 82 ? -11.042 1.143 17.421 1.00 81.56 82 ALA A O 1
ATOM 620 N N . THR A 1 83 ? -9.826 2.600 18.629 1.00 87.75 83 THR A N 1
ATOM 621 C CA . THR A 1 83 ? -10.795 3.693 18.525 1.00 87.75 83 THR A CA 1
ATOM 622 C C . THR A 1 83 ? -10.826 4.236 17.094 1.00 87.75 83 THR A C 1
ATOM 624 O O . THR A 1 83 ? -9.869 4.068 16.334 1.00 87.75 83 THR A O 1
ATOM 627 N N . LYS A 1 84 ? -11.885 4.973 16.735 1.00 89.12 84 LYS A N 1
ATOM 628 C CA . LYS A 1 84 ? -11.992 5.635 15.420 1.00 89.12 84 LYS A CA 1
ATOM 629 C C . LYS A 1 84 ? -10.770 6.496 15.079 1.00 89.12 84 LYS A C 1
ATOM 631 O O . LYS A 1 84 ? -10.362 6.557 13.923 1.00 89.12 84 LYS A O 1
ATOM 636 N N . LYS A 1 85 ? -10.171 7.139 16.093 1.00 91.31 85 LYS A N 1
ATOM 637 C CA . LYS A 1 85 ? -8.948 7.944 15.947 1.00 91.31 85 LYS A CA 1
ATOM 638 C C . LYS A 1 85 ? -7.751 7.079 15.560 1.00 91.31 85 LYS A C 1
ATOM 640 O O . LYS A 1 85 ? -7.040 7.426 14.627 1.00 91.31 85 LYS A O 1
ATOM 645 N N . VAL A 1 86 ? -7.563 5.942 16.234 1.00 92.31 86 VAL A N 1
ATOM 646 C CA . VAL A 1 86 ? -6.467 5.004 15.939 1.00 92.31 86 VAL A CA 1
ATOM 647 C C . VAL A 1 86 ? -6.610 4.427 14.530 1.00 92.31 86 VAL A C 1
ATOM 649 O O . VAL A 1 86 ? -5.629 4.382 13.799 1.00 92.31 86 VAL A O 1
ATOM 652 N N . ARG A 1 87 ? -7.827 4.072 14.099 1.00 92.75 87 ARG A N 1
ATOM 653 C CA . ARG A 1 87 ? -8.073 3.621 12.714 1.00 92.75 87 ARG A CA 1
ATOM 654 C C . ARG A 1 87 ? -7.751 4.704 11.691 1.00 92.75 87 ARG A C 1
ATOM 656 O O . ARG A 1 87 ? -7.090 4.422 10.701 1.00 92.75 87 ARG A O 1
ATOM 663 N N . GLY A 1 88 ? -8.153 5.946 11.966 1.00 94.81 88 GLY A N 1
ATOM 664 C CA . GLY A 1 88 ? -7.784 7.095 11.139 1.00 94.81 88 GLY A CA 1
ATOM 665 C C . GLY A 1 88 ? -6.268 7.270 11.038 1.00 94.81 88 GLY A C 1
ATOM 666 O O . GLY A 1 88 ? -5.754 7.463 9.945 1.00 94.81 88 GLY A O 1
ATOM 667 N N . MET A 1 89 ? -5.536 7.122 12.147 1.00 96.69 89 MET A N 1
ATOM 668 C CA . MET A 1 89 ? -4.069 7.170 12.140 1.00 96.69 89 MET A CA 1
ATOM 669 C C . MET A 1 89 ? -3.441 6.033 11.327 1.00 96.69 89 MET A C 1
ATOM 671 O O . MET A 1 89 ? -2.492 6.286 10.597 1.00 96.69 89 MET A O 1
ATOM 675 N N . ILE A 1 90 ? -3.975 4.809 11.415 1.00 96.06 90 ILE A N 1
ATOM 676 C CA . ILE A 1 90 ? -3.522 3.671 10.595 1.00 96.06 90 ILE A CA 1
ATOM 677 C C . ILE A 1 90 ? -3.720 3.980 9.105 1.00 96.06 90 ILE A C 1
ATOM 679 O O . ILE A 1 90 ? -2.796 3.807 8.317 1.00 96.06 90 ILE A O 1
ATOM 683 N N . CYS A 1 91 ? -4.896 4.483 8.723 1.00 97.06 91 CYS A N 1
ATOM 684 C CA . CYS A 1 91 ? -5.180 4.906 7.352 1.00 97.06 91 CYS A CA 1
ATOM 685 C C . CYS A 1 91 ? -4.235 6.013 6.876 1.00 97.06 91 CYS A C 1
ATOM 687 O O . CYS A 1 91 ? -3.700 5.920 5.780 1.00 97.06 91 CYS A O 1
ATOM 689 N N . LEU A 1 92 ? -4.003 7.043 7.693 1.00 97.38 92 LEU A N 1
ATOM 690 C CA . LEU A 1 92 ? -3.097 8.141 7.349 1.00 97.38 92 LEU A CA 1
ATOM 691 C C . LEU A 1 92 ? -1.644 7.679 7.220 1.00 97.38 92 LEU A C 1
ATOM 693 O O . LEU A 1 92 ? -0.928 8.170 6.356 1.00 97.38 92 LEU A O 1
ATOM 697 N N . PHE A 1 93 ? -1.215 6.740 8.061 1.00 97.19 93 PHE A N 1
ATOM 698 C CA . PHE A 1 93 ? 0.114 6.146 7.984 1.00 97.19 93 PHE A CA 1
ATOM 699 C C . PHE A 1 93 ? 0.318 5.408 6.658 1.00 97.19 93 PHE A C 1
ATOM 701 O O . PHE A 1 93 ? 1.295 5.673 5.963 1.00 97.19 93 PHE A O 1
ATOM 708 N N . TRP A 1 94 ? -0.623 4.542 6.275 1.00 97.38 94 TRP A N 1
ATOM 709 C CA . TRP A 1 94 ? -0.540 3.823 5.003 1.00 97.38 94 TRP A CA 1
ATOM 710 C C . TRP A 1 94 ? -0.703 4.751 3.798 1.00 97.38 94 TRP A C 1
ATOM 712 O O . TRP A 1 94 ? 0.082 4.649 2.865 1.00 97.38 94 TRP A O 1
ATOM 722 N N . LEU A 1 95 ? -1.617 5.725 3.856 1.00 97.00 95 LEU A N 1
ATOM 723 C CA . LEU A 1 95 ? -1.734 6.779 2.844 1.00 97.00 95 LEU A CA 1
ATOM 724 C C . LEU A 1 95 ? -0.396 7.491 2.623 1.00 97.00 95 LEU A C 1
ATOM 726 O O . LEU A 1 95 ? 0.026 7.684 1.491 1.00 97.00 95 LEU A O 1
ATOM 730 N N . PHE A 1 96 ? 0.268 7.887 3.710 1.00 97.44 96 PHE A N 1
ATOM 731 C CA . PHE A 1 96 ? 1.553 8.569 3.639 1.00 97.44 96 PHE A CA 1
ATOM 732 C C . PHE A 1 96 ? 2.630 7.691 3.003 1.00 97.44 96 PHE A C 1
ATOM 734 O O . PHE A 1 96 ? 3.387 8.186 2.177 1.00 97.44 96 PHE A O 1
ATOM 741 N N . ILE A 1 97 ? 2.697 6.409 3.372 1.00 95.62 97 ILE A N 1
ATOM 742 C CA . ILE A 1 97 ? 3.674 5.473 2.809 1.00 95.62 97 ILE A CA 1
ATOM 743 C C . ILE A 1 97 ? 3.475 5.311 1.301 1.00 95.62 97 ILE A C 1
ATOM 745 O O . ILE A 1 97 ? 4.441 5.473 0.559 1.00 95.62 97 ILE A O 1
ATOM 749 N N . GLU A 1 98 ? 2.251 5.038 0.849 1.00 94.62 98 GLU A N 1
ATOM 750 C CA . GLU A 1 98 ? 1.977 4.832 -0.579 1.00 94.62 98 GLU A CA 1
ATOM 751 C C . GLU A 1 98 ? 2.238 6.115 -1.378 1.00 94.62 98 GLU A C 1
ATOM 753 O O . GLU A 1 98 ? 2.964 6.096 -2.367 1.00 94.62 98 GLU A O 1
ATOM 758 N N . LEU A 1 99 ? 1.770 7.272 -0.890 1.00 94.88 99 LEU A N 1
ATOM 759 C CA . LEU A 1 99 ? 2.059 8.557 -1.537 1.00 94.88 99 LEU A CA 1
ATOM 760 C C . LEU A 1 99 ? 3.555 8.884 -1.550 1.00 94.88 99 LEU A C 1
ATOM 762 O O . LEU A 1 99 ? 4.037 9.499 -2.498 1.00 94.88 99 LEU A O 1
ATOM 766 N N . PHE A 1 100 ? 4.299 8.506 -0.510 1.00 94.44 100 PHE A N 1
ATOM 767 C CA . PHE A 1 100 ? 5.746 8.694 -0.475 1.00 94.44 100 PHE A CA 1
ATOM 768 C C . PHE A 1 100 ? 6.439 7.856 -1.551 1.00 94.44 100 PHE A C 1
ATOM 770 O O . PHE A 1 100 ? 7.337 8.362 -2.226 1.00 94.44 100 PHE A O 1
ATOM 777 N N . PHE A 1 101 ? 6.025 6.601 -1.735 1.00 92.50 101 PHE A N 1
ATOM 778 C CA . PHE A 1 101 ? 6.556 5.756 -2.801 1.00 92.50 101 PHE A CA 1
ATOM 779 C C . PHE A 1 101 ? 6.194 6.295 -4.181 1.00 92.50 101 PHE A C 1
ATOM 781 O O . PHE A 1 101 ? 7.084 6.400 -5.022 1.00 92.50 101 PHE A O 1
ATOM 788 N N . GLU A 1 102 ? 4.944 6.705 -4.373 1.00 92.94 102 GLU A N 1
ATOM 789 C CA . GLU A 1 102 ? 4.434 7.238 -5.635 1.00 92.94 102 GLU A CA 1
ATOM 790 C C . GLU A 1 102 ? 5.139 8.542 -6.033 1.00 92.94 102 GLU A C 1
ATOM 792 O O . GLU A 1 102 ? 5.732 8.655 -7.105 1.00 92.94 102 GLU A O 1
ATOM 797 N N . VAL A 1 103 ? 5.220 9.514 -5.119 1.00 92.38 103 VAL A N 1
ATOM 798 C CA . VAL A 1 103 ? 5.987 10.753 -5.340 1.00 92.38 103 VAL A CA 1
ATOM 799 C C . VAL A 1 103 ? 7.479 10.465 -5.498 1.00 92.38 103 VAL A C 1
ATOM 801 O 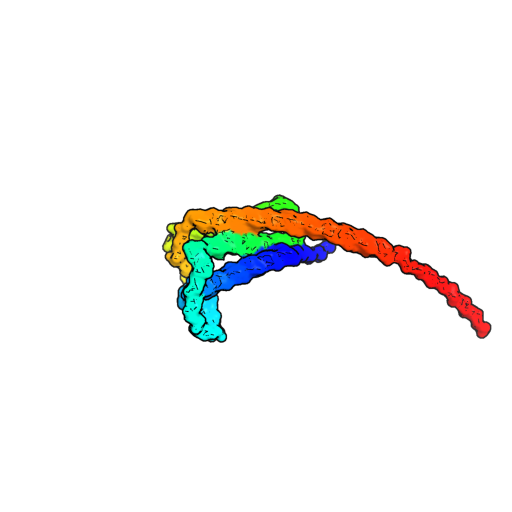O . VAL A 1 103 ? 8.176 11.164 -6.234 1.00 92.38 103 VAL A O 1
ATOM 804 N N . GLY A 1 104 ? 7.996 9.433 -4.832 1.00 90.69 104 GLY A N 1
ATOM 805 C CA . GLY A 1 104 ? 9.383 9.024 -4.988 1.00 90.69 104 GLY A CA 1
ATOM 806 C C . GLY A 1 104 ? 9.719 8.583 -6.416 1.00 90.69 104 GLY A C 1
ATOM 807 O O . GLY A 1 104 ? 10.843 8.816 -6.865 1.00 90.69 104 GLY A O 1
ATOM 808 N N . GLN A 1 105 ? 8.759 8.042 -7.172 1.00 91.19 105 GLN A N 1
ATOM 809 C CA . GLN A 1 105 ? 8.965 7.699 -8.582 1.00 91.19 105 GLN A CA 1
ATOM 810 C C . GLN A 1 105 ? 9.220 8.945 -9.455 1.00 91.19 105 GLN A C 1
ATOM 812 O O . GLN A 1 105 ? 10.036 8.877 -10.374 1.00 91.19 105 GLN A O 1
ATOM 817 N N . CYS A 1 106 ? 8.658 10.121 -9.122 1.00 91.25 106 CYS A N 1
ATOM 818 C CA . CYS A 1 106 ? 8.973 11.387 -9.816 1.00 91.25 106 CYS A CA 1
ATOM 819 C C . CYS A 1 106 ? 10.467 11.737 -9.783 1.00 91.25 106 CYS A C 1
ATOM 821 O O . CYS A 1 106 ? 10.988 12.380 -10.694 1.00 91.25 106 CYS A O 1
ATOM 823 N N . CYS A 1 107 ? 11.148 11.345 -8.706 1.00 90.44 107 CYS A N 1
ATOM 824 C CA . CYS A 1 107 ? 12.555 11.639 -8.450 1.00 90.44 107 CYS A CA 1
ATOM 825 C C . CYS A 1 107 ? 13.397 10.356 -8.449 1.00 90.44 107 CYS A C 1
ATOM 827 O O . CYS A 1 107 ? 14.420 10.284 -7.764 1.00 90.44 107 CYS A O 1
ATOM 829 N N . GLY A 1 108 ? 12.962 9.326 -9.183 1.00 87.50 108 GLY A N 1
ATOM 830 C CA . GLY A 1 108 ? 13.493 7.971 -9.076 1.00 87.50 108 GLY A CA 1
ATOM 831 C C . GLY A 1 108 ? 15.008 7.870 -9.248 1.00 87.50 108 GLY A C 1
ATOM 832 O O . GLY A 1 108 ? 15.693 7.237 -8.442 1.00 87.50 108 GLY A O 1
ATOM 833 N N . HIS A 1 109 ? 15.561 8.564 -10.247 1.00 85.75 109 HIS A N 1
ATOM 834 C CA . HIS A 1 109 ? 17.006 8.601 -10.483 1.00 85.75 109 HIS A CA 1
ATOM 835 C C . HIS A 1 109 ? 17.781 9.300 -9.360 1.00 85.75 109 HIS A C 1
ATOM 837 O O . HIS A 1 109 ? 18.867 8.847 -9.004 1.00 85.75 109 HIS A O 1
ATOM 843 N N . GLN A 1 110 ? 17.233 10.371 -8.786 1.00 89.31 110 GLN A N 1
ATOM 844 C CA . GLN A 1 110 ? 17.839 11.104 -7.679 1.00 89.31 110 GLN A CA 1
ATOM 845 C C . GLN A 1 110 ? 17.801 10.266 -6.397 1.00 89.31 110 GLN A C 1
ATOM 847 O O . GLN A 1 110 ? 18.816 10.130 -5.722 1.00 89.31 110 GLN A O 1
ATOM 852 N N . ILE A 1 111 ? 16.664 9.633 -6.089 1.00 85.69 111 ILE A N 1
ATOM 853 C CA . ILE A 1 111 ? 16.519 8.751 -4.920 1.00 85.69 111 ILE A CA 1
ATOM 854 C C . ILE A 1 111 ? 17.457 7.548 -5.028 1.00 85.69 111 ILE A C 1
ATOM 856 O O . ILE A 1 111 ? 18.123 7.193 -4.056 1.00 85.69 111 ILE A O 1
ATOM 860 N N . ALA A 1 112 ? 17.581 6.960 -6.220 1.00 85.00 112 ALA A N 1
ATOM 861 C CA . ALA A 1 112 ? 18.448 5.813 -6.460 1.00 85.00 112 ALA A CA 1
ATOM 862 C C . ALA A 1 112 ? 19.941 6.082 -6.189 1.00 85.00 112 ALA A C 1
ATOM 864 O O . ALA A 1 112 ? 20.676 5.124 -5.945 1.00 85.00 112 ALA A O 1
ATOM 865 N N . GLN A 1 113 ? 20.388 7.345 -6.215 1.00 86.44 113 GLN A N 1
ATOM 866 C CA . GLN A 1 113 ? 21.762 7.737 -5.867 1.00 86.44 113 GLN A CA 1
ATOM 867 C C . GLN A 1 113 ? 22.012 7.747 -4.355 1.00 86.44 113 GLN A C 1
ATOM 869 O O . GLN A 1 113 ? 23.142 7.541 -3.920 1.00 86.44 113 GLN A O 1
ATOM 874 N N . TYR A 1 114 ? 20.970 7.959 -3.549 1.00 86.56 114 TYR A N 1
ATOM 875 C CA . TYR A 1 114 ? 21.074 7.947 -2.088 1.00 86.56 114 TYR A CA 1
ATOM 876 C C . TYR A 1 114 ? 20.993 6.540 -1.493 1.00 86.56 114 TYR A C 1
ATOM 878 O O . TYR A 1 114 ? 21.307 6.364 -0.318 1.00 86.56 114 TYR A O 1
ATOM 886 N N . ILE A 1 115 ? 20.586 5.539 -2.280 1.00 82.62 115 ILE A N 1
ATOM 887 C CA . ILE A 1 115 ? 20.568 4.136 -1.861 1.00 82.62 115 ILE A CA 1
ATOM 888 C C . ILE A 1 115 ? 22.018 3.620 -1.842 1.00 82.62 115 ILE A C 1
ATOM 890 O O . ILE A 1 115 ? 22.611 3.464 -2.913 1.00 82.62 115 ILE A O 1
ATOM 894 N N . PRO A 1 116 ? 22.608 3.333 -0.664 1.00 78.75 116 PRO A N 1
ATOM 895 C CA . PRO A 1 116 ? 24.019 2.978 -0.574 1.00 78.75 116 PRO A CA 1
ATOM 896 C C . PRO A 1 116 ? 24.317 1.662 -1.295 1.00 78.75 116 PRO A C 1
ATOM 898 O O . PRO A 1 116 ? 23.632 0.659 -1.082 1.00 78.75 116 PRO A O 1
ATOM 901 N N . GLU A 1 117 ? 25.396 1.630 -2.080 1.00 78.06 117 GLU A N 1
ATOM 902 C CA . GLU A 1 117 ? 25.822 0.434 -2.826 1.00 78.06 117 GLU A CA 1
ATOM 903 C C . GLU A 1 117 ? 26.166 -0.755 -1.921 1.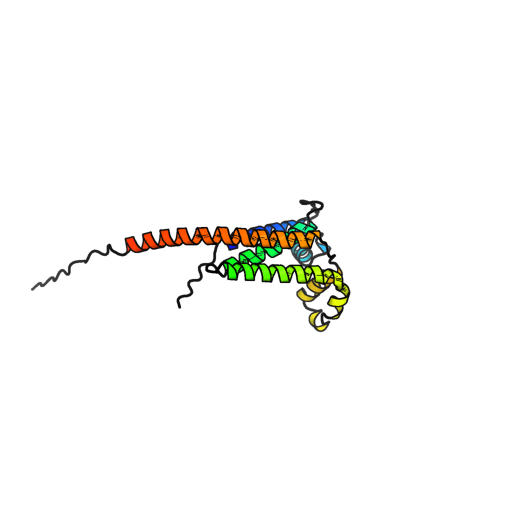00 78.06 117 GLU A C 1
ATOM 905 O O . GLU A 1 117 ? 26.087 -1.904 -2.349 1.00 78.06 117 GLU A O 1
ATOM 910 N N . VAL A 1 118 ? 26.469 -0.495 -0.645 1.00 69.62 118 VAL A N 1
ATOM 911 C CA . VAL A 1 118 ? 26.710 -1.523 0.382 1.00 69.62 118 VAL A CA 1
ATOM 912 C C . VAL A 1 118 ? 25.497 -2.452 0.545 1.00 69.62 118 VAL A C 1
ATOM 914 O O . VAL A 1 118 ? 25.654 -3.626 0.869 1.00 69.62 118 VAL A O 1
ATOM 917 N N . PHE A 1 119 ? 24.286 -1.970 0.247 1.00 71.81 119 PHE A N 1
ATOM 918 C CA . PHE A 1 119 ? 23.069 -2.784 0.242 1.00 71.81 119 PHE A CA 1
ATOM 919 C C . PHE A 1 119 ? 22.758 -3.436 -1.113 1.00 71.81 119 PHE A C 1
ATOM 921 O O . PHE A 1 119 ? 21.753 -4.141 -1.233 1.00 71.81 119 PHE A O 1
ATOM 928 N N . GLY A 1 120 ? 23.617 -3.245 -2.119 1.00 63.81 120 GLY A N 1
ATOM 929 C CA . GLY A 1 120 ? 23.452 -3.744 -3.486 1.00 63.81 120 GLY A CA 1
ATOM 930 C C . GLY A 1 120 ? 23.473 -5.268 -3.621 1.00 63.81 120 GLY A C 1
ATOM 931 O O . GLY A 1 120 ? 23.137 -5.782 -4.681 1.00 63.81 120 GLY A O 1
ATOM 932 N N . GLN A 1 121 ? 23.820 -6.001 -2.559 1.00 73.12 121 GLN A N 1
ATOM 933 C CA . GLN A 1 121 ? 23.679 -7.460 -2.511 1.00 73.12 121 GLN A CA 1
ATOM 934 C C . GLN A 1 121 ? 22.314 -7.924 -1.986 1.00 73.12 121 GLN A C 1
ATOM 936 O O . GLN A 1 121 ? 21.964 -9.092 -2.144 1.00 73.12 121 GLN A O 1
ATOM 941 N N . SER A 1 122 ? 21.523 -7.044 -1.361 1.00 79.69 122 SER A N 1
ATOM 942 C CA . SER A 1 122 ? 20.209 -7.430 -0.848 1.00 79.69 122 SER A CA 1
ATOM 943 C C . SER A 1 122 ? 19.150 -7.345 -1.950 1.00 79.69 122 SER A C 1
ATOM 945 O O . SER A 1 122 ? 18.942 -6.299 -2.570 1.00 79.69 122 SER A O 1
ATOM 947 N N . SER A 1 123 ? 18.429 -8.446 -2.173 1.00 77.88 123 SER A N 1
ATOM 948 C CA . SER A 1 123 ? 17.369 -8.513 -3.189 1.00 77.88 123 SER A CA 1
ATOM 949 C C . SER A 1 123 ? 16.262 -7.476 -2.960 1.00 77.88 123 SER A C 1
ATOM 951 O O . SER A 1 123 ? 15.671 -6.985 -3.921 1.00 77.88 123 SER A O 1
ATOM 953 N N . ILE A 1 124 ? 16.017 -7.100 -1.700 1.00 79.31 124 ILE A N 1
ATOM 954 C CA . ILE A 1 124 ? 15.027 -6.084 -1.316 1.00 79.31 124 ILE A CA 1
ATOM 955 C C . ILE A 1 124 ? 15.448 -4.705 -1.826 1.00 79.31 124 ILE A C 1
ATOM 957 O O . ILE A 1 124 ? 14.665 -4.037 -2.494 1.00 79.31 124 ILE A O 1
ATOM 961 N N . VAL A 1 125 ? 16.692 -4.289 -1.572 1.00 83.31 125 VAL A N 1
ATOM 962 C CA . VAL A 1 125 ? 17.163 -2.962 -1.989 1.00 83.31 125 VAL A CA 1
ATOM 963 C C . VAL A 1 125 ? 17.319 -2.875 -3.504 1.00 83.31 125 VAL A C 1
ATOM 965 O O . VAL A 1 125 ? 16.985 -1.845 -4.085 1.00 83.31 125 VAL A O 1
ATOM 968 N N . CYS A 1 126 ? 17.722 -3.959 -4.174 1.00 81.12 126 CYS A N 1
ATOM 969 C CA . CYS A 1 126 ? 17.702 -4.018 -5.637 1.00 81.12 126 CYS A CA 1
ATOM 970 C C . CYS A 1 126 ? 16.284 -3.862 -6.204 1.00 81.12 126 CYS A C 1
ATOM 972 O O . CYS A 1 126 ? 16.093 -3.100 -7.151 1.00 81.12 126 CYS A O 1
ATOM 974 N N . SER A 1 127 ? 15.294 -4.541 -5.616 1.00 82.12 127 SER A N 1
ATOM 975 C CA . SER A 1 127 ? 13.892 -4.434 -6.044 1.00 82.12 127 SER A CA 1
ATOM 976 C C . SER A 1 127 ? 13.351 -3.027 -5.813 1.00 82.12 127 SER A C 1
ATOM 978 O O . SER A 1 127 ? 12.716 -2.466 -6.698 1.00 82.12 127 SER A O 1
ATOM 980 N N . LEU A 1 128 ? 13.680 -2.419 -4.671 1.00 84.38 128 LEU A N 1
ATOM 981 C CA . LEU A 1 128 ? 13.275 -1.057 -4.345 1.00 84.38 128 LEU A CA 1
ATOM 982 C C . LEU A 1 128 ? 13.925 -0.015 -5.269 1.00 84.38 128 LEU A C 1
ATOM 984 O O . LEU A 1 128 ? 13.262 0.897 -5.752 1.00 84.38 128 LEU A O 1
ATOM 988 N N . LYS A 1 129 ? 15.217 -0.167 -5.575 1.00 85.62 129 LYS A N 1
ATOM 989 C CA . LYS A 1 129 ? 15.910 0.685 -6.550 1.00 85.62 129 LYS A CA 1
ATOM 990 C C . LYS A 1 129 ? 15.290 0.545 -7.942 1.00 85.62 129 LYS A C 1
ATOM 992 O O . LYS A 1 129 ? 15.069 1.546 -8.614 1.00 85.62 129 LYS A O 1
ATOM 997 N N . SER A 1 130 ? 14.991 -0.687 -8.360 1.00 83.81 130 SER A N 1
ATOM 998 C CA . SER A 1 130 ? 14.304 -0.963 -9.624 1.00 83.81 130 SER A CA 1
ATOM 999 C C . SER A 1 130 ? 12.905 -0.347 -9.661 1.00 83.81 130 SER A C 1
ATOM 1001 O O . SER A 1 130 ? 12.520 0.181 -10.698 1.00 83.81 130 SER A O 1
ATOM 1003 N N . TYR A 1 131 ? 12.170 -0.380 -8.546 1.00 84.31 131 TYR A N 1
ATOM 1004 C CA . TYR A 1 131 ? 10.860 0.256 -8.411 1.00 84.31 131 TYR A CA 1
ATOM 1005 C C . TYR A 1 131 ? 10.944 1.766 -8.652 1.00 84.31 131 TYR A C 1
ATOM 1007 O O . TYR A 1 131 ? 10.231 2.281 -9.500 1.00 84.31 131 TYR A O 1
ATOM 1015 N N . PHE A 1 132 ? 11.869 2.467 -7.992 1.00 88.44 132 PHE A N 1
ATOM 1016 C CA . PHE A 1 132 ? 12.013 3.912 -8.187 1.00 88.44 132 PHE A CA 1
ATOM 1017 C C . PHE A 1 132 ? 12.502 4.294 -9.589 1.00 88.44 132 PHE A C 1
ATOM 1019 O O . PHE A 1 132 ? 12.051 5.296 -10.125 1.00 88.44 132 PHE A O 1
ATOM 1026 N N . ILE A 1 133 ? 13.419 3.528 -10.189 1.00 88.50 133 ILE A N 1
ATOM 1027 C CA . ILE A 1 133 ? 13.980 3.854 -11.513 1.00 88.50 133 ILE A CA 1
ATOM 1028 C C . ILE A 1 133 ? 12.995 3.552 -12.648 1.00 88.50 133 ILE A C 1
ATOM 1030 O O . ILE A 1 133 ? 12.946 4.302 -13.617 1.00 88.50 133 ILE A O 1
ATOM 1034 N N . ASN A 1 134 ? 12.264 2.439 -12.557 1.00 85.94 134 ASN A N 1
ATOM 1035 C CA . ASN A 1 134 ? 11.374 1.978 -13.627 1.00 85.94 134 ASN A CA 1
ATOM 1036 C C . ASN A 1 134 ? 9.902 2.349 -13.390 1.00 85.94 134 ASN A C 1
ATOM 1038 O O . ASN A 1 134 ? 9.079 2.134 -14.277 1.00 85.94 134 ASN A O 1
ATOM 1042 N N . GLY A 1 135 ? 9.566 2.858 -12.203 1.00 84.31 135 GLY A N 1
ATOM 1043 C CA . GLY A 1 135 ? 8.248 3.395 -11.881 1.00 84.31 135 GLY A CA 1
ATOM 1044 C C . GLY A 1 135 ? 7.963 4.684 -12.647 1.00 84.31 135 GLY A C 1
ATOM 1045 O O . GLY A 1 135 ? 8.875 5.384 -13.087 1.00 84.31 135 GLY A O 1
ATOM 1046 N N . THR A 1 136 ? 6.686 4.983 -12.844 1.00 87.25 136 THR A N 1
ATOM 1047 C CA . THR A 1 136 ? 6.224 6.229 -13.453 1.00 87.25 136 THR A CA 1
ATOM 1048 C C . THR A 1 136 ? 5.109 6.779 -12.594 1.00 87.25 136 THR A C 1
ATOM 1050 O O . THR A 1 136 ? 4.111 6.102 -12.404 1.00 87.25 136 THR A O 1
ATOM 1053 N N . TYR A 1 137 ? 5.279 8.017 -12.143 1.00 89.88 137 TYR A N 1
ATOM 1054 C CA . TYR A 1 137 ? 4.242 8.712 -11.400 1.00 89.88 137 TYR A CA 1
ATOM 1055 C C . TYR A 1 137 ? 2.978 8.900 -12.249 1.00 89.88 137 TYR A C 1
ATOM 1057 O O . TYR A 1 137 ? 3.054 9.476 -13.342 1.00 89.88 137 TYR A O 1
ATOM 1065 N N . ASP A 1 138 ? 1.829 8.486 -11.717 1.00 90.44 138 ASP A N 1
ATOM 1066 C CA . ASP A 1 138 ? 0.514 8.669 -12.327 1.00 90.44 138 ASP A CA 1
ATOM 1067 C C . ASP A 1 138 ? -0.477 9.304 -11.333 1.00 90.44 138 ASP A C 1
ATOM 1069 O O . ASP A 1 138 ? -0.658 8.904 -10.183 1.00 90.44 138 ASP A O 1
ATOM 1073 N N . HIS A 1 139 ? -1.199 10.321 -11.799 1.00 92.62 139 HIS A N 1
ATOM 1074 C CA . HIS A 1 139 ? -2.272 10.937 -11.027 1.00 92.62 139 HIS A CA 1
ATOM 1075 C C . HIS A 1 139 ? -3.432 9.971 -10.746 1.00 92.62 139 HIS A C 1
ATOM 1077 O O . HIS A 1 139 ? -4.138 10.140 -9.745 1.00 92.62 139 HIS A O 1
ATOM 1083 N N . LEU A 1 140 ? -3.651 8.981 -11.617 1.00 92.38 140 LEU A N 1
ATOM 1084 C CA . LEU A 1 140 ? -4.650 7.937 -11.395 1.00 92.38 140 LEU A CA 1
ATOM 1085 C C . LEU A 1 140 ? -4.263 7.021 -10.233 1.00 92.38 140 LEU A C 1
ATOM 1087 O O . LEU A 1 140 ? -5.147 6.650 -9.459 1.00 92.38 140 LEU A O 1
ATOM 1091 N N . ASP A 1 141 ? -2.973 6.750 -10.052 1.00 91.56 141 ASP A N 1
ATOM 1092 C CA . ASP A 1 141 ? -2.457 5.932 -8.953 1.00 91.56 141 ASP A CA 1
ATOM 1093 C C . ASP A 1 141 ? -2.629 6.663 -7.620 1.00 91.56 141 ASP A C 1
ATOM 1095 O O . ASP A 1 141 ? -3.183 6.119 -6.664 1.00 91.56 141 ASP A O 1
ATOM 1099 N N . VAL A 1 142 ? -2.339 7.968 -7.590 1.00 94.56 142 VAL A N 1
ATOM 1100 C CA . VAL A 1 142 ? -2.656 8.826 -6.436 1.00 94.56 142 VAL A CA 1
ATOM 1101 C C . VAL A 1 142 ? -4.147 8.760 -6.082 1.00 94.56 142 VAL A C 1
ATOM 1103 O O . VAL A 1 142 ? -4.503 8.583 -4.914 1.00 94.56 142 VAL A O 1
ATOM 1106 N N . LEU A 1 143 ? -5.042 8.883 -7.070 1.00 95.38 143 LEU A N 1
ATOM 1107 C CA . LEU A 1 143 ? -6.486 8.791 -6.836 1.00 95.38 143 LEU A CA 1
ATOM 1108 C C . LEU A 1 143 ? -6.886 7.404 -6.307 1.00 95.38 143 LEU A C 1
ATOM 1110 O O . LEU A 1 143 ? -7.697 7.312 -5.382 1.00 95.38 143 LEU A O 1
ATOM 1114 N N . ALA A 1 144 ? -6.309 6.339 -6.861 1.00 94.56 144 ALA A N 1
ATOM 1115 C CA . ALA A 1 144 ? -6.546 4.965 -6.441 1.00 94.56 144 ALA A CA 1
ATOM 1116 C C . ALA A 1 144 ? -6.114 4.723 -4.993 1.00 94.56 144 ALA A C 1
ATOM 1118 O O . ALA A 1 144 ? -6.889 4.150 -4.225 1.00 94.56 144 ALA A O 1
ATOM 1119 N N . ILE A 1 145 ? -4.964 5.259 -4.581 1.00 95.62 145 ILE A N 1
ATOM 1120 C CA . ILE A 1 145 ? -4.483 5.217 -3.197 1.00 95.62 145 ILE A CA 1
ATOM 1121 C C . ILE A 1 145 ? -5.494 5.889 -2.253 1.00 95.62 145 ILE A C 1
ATOM 1123 O O . ILE A 1 145 ? -5.891 5.312 -1.233 1.00 95.62 145 ILE A O 1
ATOM 1127 N N . PHE A 1 146 ? -5.968 7.096 -2.594 1.00 96.81 146 PHE A N 1
ATOM 1128 C CA . PHE A 1 146 ? -6.971 7.806 -1.789 1.00 96.81 146 PHE A CA 1
ATOM 1129 C C . PHE A 1 146 ? -8.285 7.027 -1.679 1.00 96.81 146 PHE A C 1
ATOM 1131 O O . PHE A 1 146 ? -8.880 6.960 -0.595 1.00 96.81 146 PHE A O 1
ATOM 1138 N N . LEU A 1 147 ? -8.737 6.420 -2.777 1.00 96.88 147 LEU A N 1
ATOM 1139 C CA . LEU A 1 147 ? -9.928 5.577 -2.787 1.00 96.88 147 LEU A CA 1
ATOM 1140 C C . LEU A 1 147 ? -9.721 4.322 -1.929 1.00 96.88 147 LEU A C 1
ATOM 1142 O O . LEU A 1 147 ? -10.575 4.023 -1.095 1.00 96.88 147 LEU A O 1
ATOM 1146 N N . GLY A 1 148 ? -8.582 3.640 -2.060 1.00 96.00 148 GLY A N 1
ATOM 1147 C CA . GLY A 1 148 ? -8.236 2.438 -1.298 1.00 96.00 148 GLY A CA 1
ATOM 1148 C C . GLY A 1 148 ? -8.257 2.685 0.207 1.00 96.00 148 GLY A C 1
ATOM 1149 O O . GLY A 1 148 ? -8.926 1.968 0.955 1.00 96.00 148 GLY A O 1
ATOM 1150 N N . ILE A 1 149 ? -7.622 3.772 0.655 1.00 97.56 149 ILE A N 1
ATOM 1151 C CA . ILE A 1 149 ? -7.631 4.188 2.063 1.00 97.56 149 ILE A CA 1
ATOM 1152 C C . ILE A 1 149 ? -9.033 4.566 2.547 1.00 97.56 149 ILE A C 1
ATOM 1154 O O . ILE A 1 149 ? -9.423 4.191 3.657 1.00 97.56 149 ILE A O 1
ATOM 1158 N N . THR A 1 150 ? -9.805 5.288 1.733 1.00 97.19 150 THR A N 1
ATOM 1159 C CA . THR A 1 150 ? -11.175 5.685 2.088 1.00 97.19 150 THR A CA 1
ATOM 1160 C C . THR A 1 150 ? -12.060 4.458 2.295 1.00 97.19 150 THR A C 1
ATOM 1162 O O . THR A 1 150 ? -12.749 4.343 3.313 1.00 97.19 150 THR A O 1
ATOM 1165 N N . VAL A 1 151 ? -11.997 3.503 1.366 1.00 97.19 151 VAL A N 1
ATOM 1166 C CA . VAL A 1 151 ? -12.746 2.246 1.445 1.00 97.19 151 VAL A CA 1
ATOM 1167 C C . VAL A 1 151 ? -12.280 1.413 2.641 1.00 97.19 151 VAL A C 1
ATOM 1169 O O . VAL A 1 151 ? -13.123 0.873 3.357 1.00 97.19 151 VAL A O 1
ATOM 1172 N N . ALA A 1 152 ? -10.977 1.366 2.933 1.00 96.38 152 ALA A N 1
ATOM 1173 C CA . ALA A 1 152 ? -10.448 0.667 4.105 1.00 96.38 152 ALA A CA 1
ATOM 1174 C C . ALA A 1 152 ? -10.958 1.257 5.420 1.00 96.38 152 ALA A C 1
ATOM 1176 O O . ALA A 1 152 ? -11.337 0.514 6.324 1.00 96.38 152 ALA A O 1
ATOM 1177 N N . TYR A 1 153 ? -11.012 2.588 5.526 1.00 96.19 153 TYR A N 1
ATOM 1178 C CA . TYR A 1 153 ? -11.544 3.259 6.707 1.00 96.19 153 TYR A CA 1
ATOM 1179 C C . TYR A 1 153 ? -13.021 2.913 6.929 1.00 96.19 153 TYR A C 1
ATOM 1181 O O . TYR A 1 153 ? -13.415 2.538 8.034 1.00 96.19 153 TYR A O 1
ATOM 1189 N N . ILE A 1 154 ? -13.832 2.988 5.869 1.00 95.38 154 ILE A N 1
ATOM 1190 C CA . ILE A 1 154 ? -15.261 2.653 5.918 1.00 95.38 154 ILE A CA 1
ATOM 1191 C C . ILE A 1 154 ? -15.450 1.178 6.291 1.00 95.38 154 ILE A C 1
ATOM 1193 O O . ILE A 1 154 ? -16.197 0.870 7.223 1.00 95.38 154 ILE A O 1
ATOM 1197 N N . ALA A 1 155 ? -14.747 0.268 5.612 1.00 94.38 155 ALA A N 1
ATOM 1198 C CA . ALA A 1 155 ? -14.795 -1.162 5.897 1.00 94.38 155 ALA A CA 1
ATOM 1199 C C . ALA A 1 155 ? -14.398 -1.447 7.352 1.00 94.38 155 ALA A C 1
ATOM 1201 O O . ALA A 1 155 ? -15.134 -2.130 8.063 1.00 94.38 155 ALA A O 1
ATOM 1202 N N . GLY A 1 156 ? -13.306 -0.842 7.826 1.00 91.81 156 GLY A N 1
ATOM 1203 C CA . GLY A 1 156 ? -12.844 -0.951 9.204 1.00 91.81 156 GLY A CA 1
ATOM 1204 C C . GLY A 1 156 ? -13.885 -0.479 10.224 1.00 91.81 156 GLY A C 1
ATOM 1205 O O . GLY A 1 156 ? -14.124 -1.155 11.225 1.00 91.81 156 GLY A O 1
ATOM 1206 N N . GLU A 1 157 ? -14.564 0.641 9.960 1.00 91.25 157 GLU A N 1
ATOM 1207 C CA . GLU A 1 157 ? -15.649 1.142 10.811 1.00 91.25 157 GLU A CA 1
ATOM 1208 C C . GLU A 1 157 ? -16.855 0.196 10.860 1.00 91.25 157 GLU A C 1
ATOM 1210 O O . GLU A 1 157 ? -17.439 0.017 11.933 1.00 91.25 157 GLU A O 1
ATOM 1215 N N . HIS A 1 158 ? -17.231 -0.414 9.735 1.00 89.44 158 HIS A N 1
ATOM 1216 C CA . HIS A 1 158 ? -18.348 -1.357 9.678 1.00 89.44 158 HIS A CA 1
ATOM 1217 C C . HIS A 1 158 ? -18.025 -2.681 10.379 1.00 89.44 158 HIS A C 1
ATOM 1219 O O . HIS A 1 158 ? -18.799 -3.136 11.224 1.00 89.44 158 HIS A O 1
ATOM 1225 N N . THR A 1 159 ? -16.864 -3.276 10.101 1.00 88.50 159 THR A N 1
ATOM 1226 C CA . THR A 1 159 ? -16.486 -4.588 10.652 1.00 88.50 159 THR A CA 1
ATOM 1227 C C . THR A 1 159 ? -16.177 -4.543 12.143 1.00 88.50 159 THR A C 1
ATOM 1229 O O . THR A 1 159 ? -16.302 -5.555 12.829 1.00 88.50 159 THR A O 1
ATOM 1232 N N . SER A 1 160 ? -15.765 -3.391 12.673 1.00 81.50 160 SER A N 1
ATOM 1233 C CA . SER A 1 160 ? -15.524 -3.248 14.109 1.00 81.50 160 SER A CA 1
ATOM 1234 C C . SER A 1 160 ? -16.776 -2.922 14.922 1.00 81.50 160 SER A C 1
ATOM 1236 O O . SER A 1 160 ? -16.759 -3.128 16.132 1.00 81.50 160 SER A O 1
ATOM 1238 N N . LYS A 1 161 ? -17.848 -2.404 14.306 1.00 69.06 161 LYS A N 1
ATOM 1239 C CA . LYS A 1 161 ? -19.138 -2.230 14.997 1.00 69.06 161 LYS A CA 1
ATOM 1240 C C . LYS A 1 161 ? -19.839 -3.575 15.191 1.00 69.06 161 LYS A C 1
ATOM 1242 O O . LYS A 1 161 ? -20.287 -3.847 16.294 1.00 69.06 161 LYS A O 1
ATOM 1247 N N . GLY A 1 162 ? -19.835 -4.429 14.163 1.00 57.91 162 GLY A N 1
ATOM 1248 C CA . GLY A 1 162 ? -20.491 -5.743 14.217 1.00 57.91 162 GLY A CA 1
ATOM 1249 C C . GLY A 1 162 ? -19.927 -6.684 15.289 1.00 57.91 162 GLY A C 1
ATOM 1250 O O . GLY A 1 162 ? -20.690 -7.323 15.998 1.00 57.91 162 GLY A O 1
ATOM 1251 N N . GLY A 1 163 ? -18.602 -6.712 15.487 1.00 56.22 163 GLY A N 1
ATOM 1252 C CA . GLY A 1 163 ? -17.990 -7.602 16.488 1.00 56.22 163 GLY A CA 1
ATOM 1253 C C . GLY A 1 163 ? -18.311 -7.243 17.945 1.00 56.22 163 GLY A C 1
ATOM 1254 O O . GLY A 1 163 ? -18.352 -8.120 18.802 1.00 56.22 163 GLY A O 1
ATOM 1255 N N . ASN A 1 164 ? -18.582 -5.967 18.234 1.00 56.41 164 ASN A N 1
ATOM 1256 C CA . ASN A 1 164 ? -18.861 -5.513 19.598 1.00 56.41 164 ASN A CA 1
ATOM 1257 C C . ASN A 1 164 ? -20.249 -5.976 20.088 1.00 56.41 164 ASN A C 1
ATOM 1259 O O . ASN A 1 164 ? -20.428 -6.230 21.280 1.00 56.41 164 ASN A O 1
ATOM 1263 N N . ASP A 1 165 ? -21.209 -6.112 19.169 1.00 55.84 165 ASP A N 1
ATOM 1264 C CA . ASP A 1 165 ? -22.571 -6.563 19.471 1.00 55.84 165 ASP A CA 1
ATOM 1265 C C . ASP A 1 165 ? -22.624 -8.094 19.655 1.00 55.84 165 ASP A C 1
ATOM 1267 O O . ASP A 1 165 ? -23.269 -8.593 20.583 1.00 55.84 165 ASP A O 1
ATOM 1271 N N . ASP A 1 166 ? -21.866 -8.841 18.845 1.00 55.78 166 ASP A N 1
ATOM 1272 C CA . ASP A 1 166 ? -21.770 -10.304 18.937 1.00 55.78 166 ASP A CA 1
ATOM 1273 C C . ASP A 1 166 ? -21.051 -10.760 20.219 1.00 55.78 166 ASP A C 1
ATOM 1275 O O . ASP A 1 166 ? -21.497 -11.690 20.903 1.00 55.78 166 ASP A O 1
ATOM 1279 N N . ASP A 1 167 ? -19.974 -10.071 20.612 1.00 56.31 167 ASP A N 1
ATOM 1280 C CA . ASP A 1 167 ? -19.252 -10.362 21.855 1.00 56.31 167 ASP A CA 1
ATOM 1281 C C . ASP A 1 167 ? -20.095 -10.047 23.101 1.00 56.31 167 ASP A C 1
ATOM 1283 O O . ASP A 1 167 ? -20.050 -10.793 24.089 1.00 56.31 167 ASP A O 1
ATOM 1287 N N . ALA A 1 168 ? -20.921 -8.995 23.055 1.00 57.97 168 ALA A N 1
ATOM 1288 C CA . ALA A 1 168 ? -21.876 -8.686 24.116 1.00 57.97 168 ALA A CA 1
ATOM 1289 C C . ALA A 1 168 ? -22.938 -9.791 24.255 1.00 57.97 168 ALA A C 1
ATOM 1291 O O . ALA A 1 168 ? -23.238 -10.236 25.370 1.00 57.97 168 ALA A O 1
ATOM 1292 N N . PHE A 1 169 ? -23.452 -10.300 23.133 1.00 55.16 169 PHE A N 1
ATOM 1293 C CA . PHE A 1 169 ? -24.425 -11.390 23.118 1.00 55.16 169 PHE A CA 1
ATOM 1294 C C . PHE A 1 169 ? -23.838 -12.714 23.644 1.00 55.16 169 PHE A C 1
ATOM 1296 O O . PHE A 1 169 ? -24.450 -13.388 24.481 1.00 55.16 169 PHE A O 1
ATOM 1303 N N . ILE A 1 170 ? -22.620 -13.080 23.229 1.00 59.62 170 ILE A N 1
ATOM 1304 C CA . ILE A 1 170 ? -21.956 -14.315 23.681 1.00 59.62 170 ILE A CA 1
ATOM 1305 C C . ILE A 1 170 ? -21.517 -14.214 25.153 1.00 59.62 170 ILE A C 1
ATOM 1307 O O . ILE A 1 170 ? -21.591 -15.202 25.893 1.00 59.62 170 ILE A O 1
ATOM 1311 N N . SER A 1 171 ? -21.071 -13.041 25.613 1.00 59.16 171 SER A N 1
ATOM 1312 C CA . SER A 1 171 ? -20.728 -12.812 27.024 1.00 59.16 171 SER A CA 1
ATOM 1313 C C . SER A 1 171 ? -21.965 -12.893 27.931 1.00 59.16 171 SER A C 1
ATOM 1315 O O . SER A 1 171 ? -21.915 -13.540 28.980 1.00 59.16 171 SER A O 1
ATOM 1317 N N . SER A 1 172 ? -23.110 -12.362 27.482 1.00 63.78 172 SER A N 1
ATOM 1318 C CA . SER A 1 172 ? -24.402 -12.496 28.173 1.00 63.78 172 SER A CA 1
ATOM 1319 C C . SER A 1 172 ? -24.824 -13.966 28.341 1.00 63.78 172 SER A C 1
ATOM 1321 O O . SER A 1 172 ? -25.149 -14.401 29.450 1.00 63.78 172 SER A O 1
ATOM 1323 N N . LYS A 1 173 ? -24.706 -14.786 27.284 1.00 57.53 173 LYS A N 1
ATOM 1324 C CA . LYS A 1 173 ? -25.010 -16.228 27.369 1.00 57.53 173 LYS A CA 1
ATOM 1325 C C . LYS A 1 173 ? -24.072 -16.995 28.306 1.00 57.53 173 LYS A C 1
ATOM 1327 O O . LYS A 1 173 ? -24.532 -17.868 29.040 1.00 57.53 173 LYS A O 1
ATOM 1332 N N . ARG A 1 174 ? -22.774 -16.666 28.326 1.00 57.56 174 ARG A N 1
ATOM 1333 C CA . ARG A 1 174 ? -21.799 -17.309 29.232 1.00 57.56 174 ARG A CA 1
ATOM 1334 C C . ARG A 1 174 ? -21.979 -16.901 30.697 1.00 57.56 174 ARG A C 1
ATOM 1336 O O . ARG A 1 174 ? -21.706 -17.714 31.576 1.00 57.56 174 ARG A O 1
ATOM 1343 N N . GLY A 1 175 ? -22.465 -15.688 30.965 1.00 54.03 175 GLY A N 1
ATOM 1344 C CA . GLY A 1 175 ? -22.838 -15.250 32.314 1.00 54.03 175 GLY A CA 1
ATOM 1345 C C . GLY A 1 175 ? -24.036 -16.019 32.879 1.00 54.03 175 GLY A C 1
ATOM 1346 O O . GLY A 1 175 ? -24.008 -16.422 34.039 1.00 54.03 175 GLY A O 1
ATOM 1347 N N . CYS A 1 176 ? -25.044 -16.302 32.047 1.00 56.53 176 CYS A N 1
ATOM 1348 C CA . CYS A 1 176 ? -26.229 -17.064 32.457 1.00 56.53 176 CYS A CA 1
ATOM 1349 C C . CYS A 1 176 ? -25.932 -18.543 32.767 1.00 56.53 176 CYS A C 1
ATOM 1351 O O . CYS A 1 176 ? -26.547 -19.117 33.657 1.00 56.53 176 CYS A O 1
ATOM 1353 N N . GLN A 1 177 ? -24.954 -19.161 32.098 1.00 54.94 177 GLN A N 1
ATOM 1354 C CA . GLN A 1 177 ? -24.620 -20.574 32.328 1.00 54.94 177 GLN A CA 1
ATOM 1355 C C . GLN A 1 177 ? -23.811 -20.846 33.608 1.00 54.94 177 GLN A C 1
ATOM 1357 O O . GLN A 1 177 ? -23.635 -22.003 33.983 1.00 54.94 177 GLN A O 1
ATOM 1362 N N . LYS A 1 178 ? -23.298 -19.814 34.294 1.00 52.59 178 LYS A N 1
ATOM 1363 C CA . LYS A 1 178 ? -22.385 -19.997 35.437 1.00 52.59 178 LYS A CA 1
ATOM 1364 C C . LYS A 1 178 ? -23.083 -20.121 36.802 1.00 52.59 178 LYS A C 1
ATOM 1366 O O . LYS A 1 178 ? -22.390 -20.236 37.806 1.00 52.59 178 LYS A O 1
ATOM 1371 N N . PHE A 1 179 ? -24.418 -20.120 36.854 1.00 55.34 179 PHE A N 1
ATOM 1372 C CA . PHE A 1 179 ? -25.189 -20.135 38.109 1.00 55.34 179 PHE A CA 1
ATOM 1373 C C . PHE A 1 179 ? -25.966 -21.429 38.395 1.00 55.34 179 PHE A C 1
ATOM 1375 O O . PHE A 1 179 ? -26.813 -21.446 39.284 1.00 55.34 179 PHE A O 1
ATOM 1382 N N . GLU A 1 180 ? -25.657 -22.530 37.706 1.00 56.72 180 GLU A N 1
ATOM 1383 C CA . GLU A 1 180 ? -26.346 -23.814 37.907 1.00 56.72 180 GLU A CA 1
ATOM 1384 C C . GLU A 1 180 ? -25.402 -24.940 38.365 1.00 56.72 180 GLU A C 1
ATOM 1386 O O . GLU A 1 180 ? -25.502 -26.089 37.946 1.00 56.72 180 GLU A O 1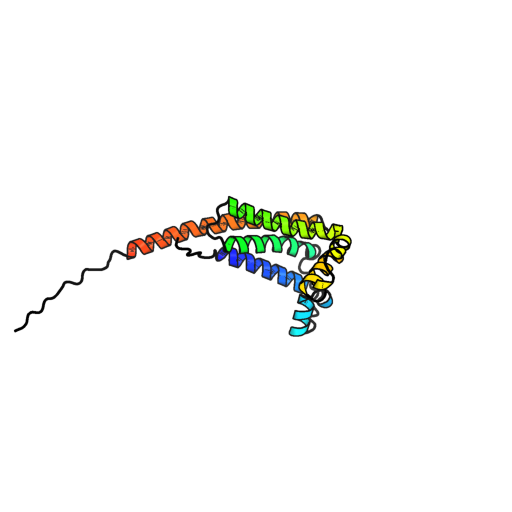
ATOM 1391 N N . THR A 1 181 ? -24.459 -24.642 39.263 1.00 58.25 181 THR A N 1
ATOM 1392 C CA . THR A 1 181 ? -23.775 -25.688 40.041 1.00 58.25 181 THR A CA 1
ATOM 1393 C C . THR A 1 181 ? -24.570 -25.966 41.310 1.00 58.25 181 THR A C 1
ATOM 1395 O O . THR A 1 181 ? -24.413 -25.299 42.332 1.00 58.25 181 THR A O 1
ATOM 1398 N N . LYS A 1 182 ? -25.457 -26.958 41.202 1.00 54.97 182 LYS A N 1
ATOM 1399 C CA . LYS A 1 182 ? -26.197 -27.605 42.293 1.00 54.97 182 LYS A CA 1
ATOM 1400 C C . LYS A 1 182 ? -25.237 -27.970 43.447 1.00 54.97 182 LYS A C 1
ATOM 1402 O O . LYS A 1 182 ? -24.238 -28.641 43.180 1.00 54.97 182 LYS A O 1
ATOM 1407 N N . PRO A 1 183 ? -25.512 -27.601 44.711 1.00 55.62 183 PRO A N 1
ATOM 1408 C CA . PRO A 1 183 ? -24.719 -28.073 45.840 1.00 55.62 183 PRO A CA 1
ATOM 1409 C C . PRO A 1 183 ? -24.960 -29.578 46.014 1.00 55.62 183 PRO A C 1
ATOM 1411 O O . PRO A 1 183 ? -26.079 -30.008 46.296 1.00 55.62 183 PRO A O 1
ATOM 1414 N N . GLN A 1 184 ? -23.924 -30.394 45.805 1.00 61.69 184 GLN A N 1
ATOM 1415 C CA . GLN A 1 184 ? -23.965 -31.802 46.187 1.00 61.69 184 GLN A CA 1
ATOM 1416 C C . GLN A 1 184 ? -23.920 -31.881 47.712 1.00 61.69 184 GLN A C 1
ATOM 1418 O O . GLN A 1 184 ? -22.964 -31.442 48.349 1.00 61.69 184 GLN A O 1
ATOM 1423 N N . ALA A 1 185 ? -25.014 -32.384 48.279 1.00 60.16 185 ALA A N 1
ATOM 1424 C CA . ALA A 1 185 ? -25.178 -32.597 49.702 1.00 60.16 185 ALA A CA 1
ATOM 1425 C C . ALA A 1 185 ? -24.130 -33.590 50.223 1.00 60.16 185 ALA A C 1
ATOM 1427 O O . ALA A 1 185 ? -23.918 -34.665 49.663 1.00 60.16 185 ALA A O 1
ATOM 1428 N N . LEU A 1 186 ? -23.501 -33.182 51.318 1.00 60.06 186 LEU A N 1
ATOM 1429 C CA . LEU A 1 186 ? -22.574 -33.937 52.141 1.00 60.06 186 LEU A CA 1
ATOM 1430 C C . LEU A 1 186 ? -23.323 -35.122 52.782 1.00 60.06 186 LEU A C 1
ATOM 1432 O O . LEU A 1 186 ? -24.103 -34.925 53.712 1.00 60.06 186 LEU A O 1
ATOM 1436 N N . VAL A 1 187 ? -23.109 -36.341 52.283 1.00 65.81 187 VAL A N 1
ATOM 1437 C CA . VAL A 1 187 ? -23.560 -37.567 52.958 1.00 65.81 187 VAL A CA 1
ATOM 1438 C C . VAL A 1 187 ? -22.433 -38.029 53.877 1.00 65.81 187 VAL A C 1
ATOM 1440 O O . VAL A 1 187 ? -21.446 -38.613 53.440 1.00 65.81 187 VAL A O 1
ATOM 1443 N N . LEU A 1 188 ? -22.577 -37.695 55.159 1.00 61.22 188 LEU A N 1
ATOM 1444 C CA . LEU A 1 188 ? -21.858 -38.313 56.270 1.00 61.22 188 LEU A CA 1
ATOM 1445 C C . LEU A 1 188 ? -22.409 -39.733 56.453 1.00 61.22 188 LEU A C 1
ATOM 1447 O O . LEU A 1 188 ? -23.457 -39.909 57.071 1.00 61.22 188 LEU A O 1
ATOM 1451 N N . GLU A 1 189 ? -21.716 -40.742 55.928 1.00 61.66 189 GLU A N 1
ATOM 1452 C CA . GLU A 1 189 ? -21.881 -42.112 56.417 1.00 61.66 189 GLU A CA 1
ATOM 1453 C C . GLU A 1 189 ? -20.991 -42.301 57.646 1.00 61.66 189 GLU A C 1
ATOM 1455 O O . GLU A 1 189 ? -19.781 -42.499 57.559 1.00 61.66 189 GLU A O 1
ATOM 1460 N N . THR A 1 190 ? -21.616 -42.214 58.815 1.00 72.56 190 THR A N 1
ATOM 1461 C CA . THR A 1 190 ? -21.137 -42.863 60.033 1.00 72.56 190 THR A CA 1
ATOM 1462 C C . THR A 1 190 ? -21.649 -44.299 60.027 1.00 72.56 190 THR A C 1
ATOM 1464 O O . THR A 1 190 ? -22.862 -44.515 60.056 1.00 72.56 190 THR A O 1
ATOM 1467 N N . GLY A 1 191 ? -20.734 -45.262 60.003 1.00 59.44 191 GLY A N 1
ATOM 1468 C CA . GLY A 1 191 ? -21.009 -46.684 60.185 1.00 59.44 191 GLY A CA 1
ATOM 1469 C C . GLY A 1 191 ? -19.945 -47.324 61.086 1.00 59.44 191 GLY A C 1
ATOM 1470 O O . GLY A 1 191 ? -18.852 -46.772 61.175 1.00 59.44 191 GLY A O 1
ATOM 1471 N N . PRO A 1 192 ? -20.303 -48.425 61.765 1.00 56.50 192 PRO A N 1
ATOM 1472 C CA . PRO A 1 192 ? -20.036 -48.715 63.183 1.00 56.50 192 PRO A CA 1
ATOM 1473 C C . PRO A 1 192 ? -18.613 -49.137 63.561 1.00 56.50 192 PRO A C 1
ATOM 1475 O O . PRO A 1 192 ? -17.925 -49.771 62.730 1.00 56.50 192 PRO A O 1
#

pLDDT: mean 79.15, std 15.14, range [36.88, 97.56]

Secondary structure (DSSP, 8-state):
--------HHHHHHHHHHHHHHHHHHHHHS-GGGSHHHHHHHHHH--------SSGGGTTHHHHHHHHHHHHHHHHHH-TT--HHHHHHHHHHHHHHHHHHHHHHHTHHHHHHHS-GGGTT-HHHHHHHHHHHH----HHHHHHHHHHHHHHHHHHHHHHHHHHHHHHHHHHHHHHGGG-------------